Protein AF-0000000069191836 (afdb_homodimer)

Organism: Paramecium tetraurelia (NCBI:txid5888)

Foldseek 3Di:
DPPQKFWDDAFPPCDPVNVVVLLVQLVVLCVVVVPCVVSSQVSSQVVCCVPPNAGKGKDKDFLPDDDDDDDPCDDRGWTWMRGRRMTMTMGGHDD/DPPQKFWDDAFQLCDPVNVVVLLVQLVVLCVVVVPCVVSSQVSSQVVCCVPPNAGKGKDKDFLPDDDDDDDPCDDRGWTWMGGRRMTMTMGGHDD

Sequence (190 aa):
MDKSVKINEKGTGITDQIQNEIVTIVKNAIQVNKQFLGEVCNQIANVLCQKYGGWWCCFVTDKDANYGSRLFHFDHMYLDATIEQKRFTIFKSAKMDKSVKINEKGTGITDQIQNEIVTIVKNAIQVNKQFLGEVCNQIANVLCQKYGGWWCCFVTDKDANYGSRLFHFDHMYLDATIEQKRFTIFKSAK

Solvent-accessible surface area (backbone atoms only — not comparable to full-atom values): 9616 Å² total; per-residue (Å²): 124,69,84,50,52,44,82,74,47,68,28,86,58,46,42,74,66,54,47,52,49,51,51,50,47,47,52,51,27,39,70,73,37,64,86,40,42,36,56,24,19,42,49,40,22,51,52,45,23,70,73,70,49,70,43,28,30,23,37,36,32,45,58,84,45,63,62,20,53,25,77,57,85,51,55,40,40,32,40,30,33,34,48,76,68,22,31,35,44,35,34,41,52,42,95,123,68,84,48,54,45,80,73,46,68,29,86,58,47,41,75,67,54,47,53,50,51,51,50,47,47,52,50,26,38,70,74,39,61,86,40,42,37,57,22,19,42,49,41,22,52,53,45,24,70,74,70,50,70,44,29,29,24,36,38,32,45,57,84,47,63,64,18,55,26,76,59,84,52,56,41,40,32,40,31,31,35,48,77,68,23,33,35,43,36,34,44,52,44,96

Radius of gyration: 15.87 Å; Cα contacts (8 Å, |Δi|>4): 393; chains: 2; bounding box: 33×50×37 Å

InterPro domains:
  IPR001372 Dynein light chain, type 1/2 [PF01221] (8-93)
  IPR001372 Dynein light chain, type 1/2 [SM01375] (2-93)
  IPR037177 Dynein light chain superfamily [G3DSA:3.30.740.10] (1-94)
  IPR037177 Dynein light chain superfamily [SSF54648] (5-93)

Secondary structure (DSSP, 8-state):
--TTEEEEEE-TT--HHHHHHHHHHHHHHHHHHTT-HHHHHHHHHHHHHHHH-S-EEEEEEETTS-EEEE--S--S-EEEEEETTEEEEEEEPP-/--TTEEEEEE-TT--HHHHHHHHHHHHHHHHHHTT-HHHHHHHHHHHHHHHH-SEEEEEEEETTS-EEEE--S--S-EEEEEETTEEEEEEEEP-

pLDDT: mean 90.94, std 10.47, range [48.81, 98.38]

Structure (mmCIF, N/CA/C/O backbone):
data_AF-0000000069191836-model_v1
#
loop_
_entity.id
_entity.type
_entity.pdbx_description
1 polymer 'Chromosome undetermined scaffold_8, whole genome shotgun sequence'
#
loop_
_atom_site.group_PDB
_atom_site.id
_atom_site.type_symbol
_atom_site.label_atom_id
_atom_site.label_alt_id
_atom_site.label_comp_id
_atom_site.label_asym_id
_atom_site.label_entity_id
_atom_site.label_seq_id
_atom_site.pdbx_PDB_ins_code
_atom_site.Cartn_x
_atom_site.Cartn_y
_atom_site.Cartn_z
_atom_site.occupancy
_atom_site.B_iso_or_equiv
_atom_site.auth_seq_id
_atom_site.auth_comp_id
_atom_site.auth_asym_id
_atom_site.auth_atom_id
_atom_site.pdbx_PDB_model_num
ATOM 1 N N . MET A 1 1 ? 9.445 26.859 2.15 1 52.59 1 MET A N 1
ATOM 2 C CA . MET A 1 1 ? 8.719 25.625 1.863 1 52.59 1 MET A CA 1
ATOM 3 C C . MET A 1 1 ? 9.445 24.422 2.441 1 52.59 1 MET A C 1
ATOM 5 O O . MET A 1 1 ? 10.672 24.328 2.35 1 52.59 1 MET A O 1
ATOM 9 N N . ASP A 1 2 ? 8.875 23.859 3.488 1 73.38 2 ASP A N 1
ATOM 10 C CA . ASP A 1 2 ? 9.508 22.734 4.156 1 73.38 2 ASP A CA 1
ATOM 11 C C . ASP A 1 2 ? 10.016 21.703 3.143 1 73.38 2 ASP A C 1
ATOM 13 O O . ASP A 1 2 ? 9.219 21.031 2.486 1 73.38 2 ASP A O 1
ATOM 17 N N . LYS A 1 3 ? 11.359 21.859 2.742 1 84.69 3 LYS A N 1
ATOM 18 C CA . LYS A 1 3 ? 12.031 21.094 1.701 1 84.69 3 LYS A CA 1
ATOM 19 C C . LYS A 1 3 ? 11.945 19.594 1.987 1 84.69 3 LYS A C 1
ATOM 21 O O . LYS A 1 3 ? 12.18 18.766 1.099 1 84.69 3 LYS A O 1
ATOM 26 N N . SER A 1 4 ? 11.5 19.328 3.195 1 94.06 4 SER A N 1
ATOM 27 C CA . SER A 1 4 ? 11.492 17.922 3.586 1 94.06 4 SER A CA 1
ATOM 28 C C . SER A 1 4 ? 10.156 17.266 3.236 1 94.06 4 SER A C 1
ATOM 30 O O . SER A 1 4 ? 9.977 16.062 3.465 1 94.06 4 SER A O 1
ATOM 32 N N . VAL A 1 5 ? 9.266 18.094 2.666 1 97.19 5 VAL A N 1
ATOM 33 C CA . VAL A 1 5 ? 7.941 17.578 2.336 1 97.19 5 VAL A CA 1
ATOM 34 C C . VAL A 1 5 ? 7.629 17.844 0.867 1 97.19 5 VAL A C 1
ATOM 36 O O . VAL A 1 5 ? 7.723 18.984 0.407 1 97.19 5 VAL A O 1
ATOM 39 N N . LYS A 1 6 ? 7.301 16.859 0.136 1 97.38 6 LYS A N 1
ATOM 40 C CA . LYS A 1 6 ? 6.809 16.938 -1.237 1 97.38 6 LYS A CA 1
ATOM 41 C C . LYS A 1 6 ? 5.527 16.125 -1.408 1 97.38 6 LYS A C 1
ATOM 43 O O . LYS A 1 6 ? 5.504 14.93 -1.125 1 97.38 6 LYS A O 1
ATOM 48 N N . ILE A 1 7 ? 4.48 16.797 -1.843 1 96.81 7 ILE A N 1
ATOM 49 C CA . ILE A 1 7 ? 3.238 16.094 -2.143 1 96.81 7 ILE A CA 1
ATOM 50 C C . ILE A 1 7 ? 3.273 15.578 -3.578 1 96.81 7 ILE A C 1
ATOM 52 O O . ILE A 1 7 ? 3.338 16.359 -4.527 1 96.81 7 ILE A O 1
ATOM 56 N N . ASN A 1 8 ? 3.295 14.312 -3.662 1 94.44 8 ASN A N 1
ATOM 57 C CA . ASN A 1 8 ? 3.324 13.711 -4.992 1 94.44 8 ASN A CA 1
ATOM 58 C C . ASN A 1 8 ? 1.928 13.633 -5.602 1 94.44 8 ASN A C 1
ATOM 60 O O . ASN A 1 8 ? 1.747 13.914 -6.789 1 94.44 8 ASN A O 1
ATOM 64 N N . GLU A 1 9 ? 0.955 13.117 -4.906 1 91.81 9 GLU A N 1
ATOM 65 C CA . GLU A 1 9 ? -0.443 12.977 -5.305 1 91.81 9 GLU A CA 1
ATOM 66 C C . GLU A 1 9 ? -1.368 13.008 -4.09 1 91.81 9 GLU A C 1
ATOM 68 O O . GLU A 1 9 ? -1.062 12.414 -3.055 1 91.81 9 GLU A O 1
ATOM 73 N N . LYS A 1 10 ? -2.379 13.789 -4.188 1 92.06 10 LYS A N 1
ATOM 74 C CA . LYS A 1 10 ? -3.357 13.773 -3.104 1 92.06 10 LYS A CA 1
ATOM 75 C C . LYS A 1 10 ? -4.781 13.695 -3.648 1 92.06 10 LYS A C 1
ATOM 77 O O . LYS A 1 10 ? -5.094 14.297 -4.676 1 92.06 10 LYS A O 1
ATOM 82 N N . GLY A 1 11 ? -5.578 12.961 -3 1 90.69 11 GLY A N 1
ATOM 83 C CA . GLY A 1 11 ? -6.988 12.836 -3.336 1 90.69 11 GLY A CA 1
ATOM 84 C C . GLY A 1 11 ? -7.77 14.109 -3.096 1 90.69 11 GLY A C 1
ATOM 85 O O . GLY A 1 11 ? -7.332 14.984 -2.344 1 90.69 11 GLY A O 1
ATOM 86 N N . THR A 1 12 ? -8.906 14.195 -3.713 1 90.25 12 THR A N 1
ATOM 87 C CA . THR A 1 12 ? -9.742 15.383 -3.615 1 90.25 12 THR A CA 1
ATOM 88 C C . THR A 1 12 ? -10.297 15.539 -2.201 1 90.25 12 THR A C 1
ATOM 90 O O . THR A 1 12 ? -10.688 16.641 -1.798 1 90.25 12 THR A O 1
ATOM 93 N N . GLY A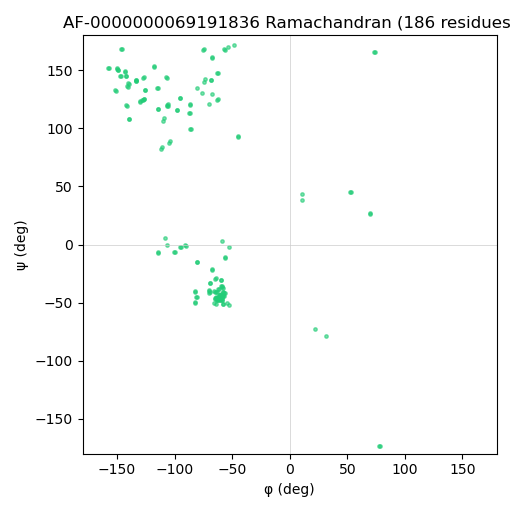 1 13 ? -10.352 14.5 -1.433 1 90.69 13 GLY A N 1
ATOM 94 C CA . GLY A 1 13 ? -10.844 14.539 -0.065 1 90.69 13 GLY A CA 1
ATOM 95 C C . GLY A 1 13 ? -9.812 15.039 0.928 1 90.69 13 GLY A C 1
ATOM 96 O O . GLY A 1 13 ? -10.148 15.359 2.07 1 90.69 13 GLY A O 1
ATOM 97 N N . ILE A 1 14 ? -8.648 15.062 0.505 1 94.25 14 ILE A N 1
ATOM 98 C CA . ILE A 1 14 ? -7.57 15.562 1.352 1 94.25 14 ILE A CA 1
ATOM 99 C C . ILE A 1 14 ? -7.461 17.078 1.198 1 94.25 14 ILE A C 1
ATOM 101 O O . ILE A 1 14 ? -6.816 17.578 0.271 1 94.25 14 ILE A O 1
ATOM 105 N N . THR A 1 15 ? -8.031 17.797 2.143 1 95 15 THR A N 1
ATOM 106 C CA . THR A 1 15 ? -7.906 19.25 2.16 1 95 15 THR A CA 1
ATOM 107 C C . THR A 1 15 ? -6.516 19.672 2.625 1 95 15 THR A C 1
ATOM 109 O O . THR A 1 15 ? -5.746 18.844 3.123 1 95 15 THR A O 1
ATOM 112 N N . ASP A 1 16 ? -6.188 20.984 2.445 1 96.19 16 ASP A N 1
ATOM 113 C CA . ASP A 1 16 ? -4.895 21.484 2.91 1 96.19 16 ASP A CA 1
ATOM 114 C C . ASP A 1 16 ? -4.73 21.25 4.41 1 96.19 16 ASP A C 1
ATOM 116 O O . ASP A 1 16 ? -3.631 20.953 4.887 1 96.19 16 ASP A O 1
ATOM 120 N N . GLN A 1 17 ? -5.766 21.406 5.066 1 96.81 17 GLN A N 1
ATOM 121 C CA . GLN A 1 17 ? -5.723 21.188 6.508 1 96.81 17 GLN A CA 1
ATOM 122 C C . GLN A 1 17 ? -5.41 19.734 6.84 1 96.81 17 GLN A C 1
ATOM 124 O O . GLN A 1 17 ? -4.535 19.453 7.66 1 96.81 17 GLN A O 1
ATOM 129 N N . ILE A 1 18 ? -6.117 18.797 6.266 1 96.06 18 ILE A N 1
ATOM 130 C CA . ILE A 1 18 ? -5.918 17.359 6.496 1 96.06 18 ILE A CA 1
ATOM 131 C C . ILE A 1 18 ? -4.504 16.969 6.078 1 96.06 18 ILE A C 1
ATOM 133 O O . ILE A 1 18 ? -3.816 16.234 6.801 1 96.06 18 ILE A O 1
ATOM 137 N N . GLN A 1 19 ? -4.125 17.484 4.938 1 97.38 19 GLN A N 1
ATOM 138 C CA . GLN A 1 19 ? -2.773 17.25 4.445 1 97.38 19 GLN A CA 1
ATOM 139 C C . GLN A 1 19 ? -1.731 17.625 5.492 1 97.38 19 GLN A C 1
ATOM 141 O O . GLN A 1 19 ? -0.841 16.844 5.812 1 97.38 19 GLN A O 1
ATOM 146 N N . ASN A 1 20 ? -1.836 18.828 6.02 1 97.62 20 ASN A N 1
ATOM 147 C CA . ASN A 1 20 ? -0.879 19.312 7.012 1 97.62 20 ASN A CA 1
ATOM 148 C C . ASN A 1 20 ? -0.894 18.453 8.273 1 97.62 20 ASN A C 1
ATOM 150 O O . ASN A 1 20 ? 0.153 18.219 8.875 1 97.62 20 ASN A O 1
ATOM 154 N N . GLU A 1 21 ? -2.029 18.062 8.602 1 97.81 21 GLU A N 1
ATOM 155 C CA . GLU A 1 21 ? -2.137 17.188 9.773 1 97.81 21 GLU A CA 1
ATOM 156 C C . GLU A 1 21 ? -1.454 15.852 9.531 1 97.81 21 GLU A C 1
ATOM 158 O O . GLU A 1 21 ? -0.722 15.359 10.391 1 97.81 21 GLU A O 1
ATOM 163 N N . ILE A 1 22 ? -1.701 15.234 8.406 1 98 22 ILE A N 1
ATOM 164 C CA . ILE A 1 22 ? -1.069 13.961 8.07 1 98 22 ILE A CA 1
ATOM 165 C C . ILE A 1 22 ? 0.449 14.125 8.078 1 98 22 ILE A C 1
ATOM 167 O O . ILE A 1 22 ? 1.168 13.289 8.617 1 98 22 ILE A O 1
ATOM 171 N N . VAL A 1 23 ? 0.91 15.188 7.52 1 98.38 23 VAL A N 1
ATOM 172 C CA . VAL A 1 23 ? 2.344 15.453 7.48 1 98.38 23 VAL A CA 1
ATOM 173 C C . VAL A 1 23 ? 2.896 15.516 8.906 1 98.38 23 VAL A C 1
ATOM 175 O O . VAL A 1 23 ? 3.949 14.938 9.195 1 98.38 23 VAL A O 1
ATOM 178 N N . THR A 1 24 ? 2.199 16.203 9.727 1 98.25 24 THR A N 1
ATOM 179 C CA . THR A 1 24 ? 2.621 16.297 11.117 1 98.25 24 THR A CA 1
ATOM 180 C C . THR A 1 24 ? 2.645 14.93 11.781 1 98.25 24 THR A C 1
ATOM 182 O O . THR A 1 24 ? 3.598 14.594 12.484 1 98.25 24 THR A O 1
ATOM 185 N N . ILE A 1 25 ? 1.626 14.148 11.609 1 98.19 25 ILE A N 1
ATOM 186 C CA . ILE A 1 25 ? 1.527 12.805 12.164 1 98.19 25 ILE A CA 1
ATOM 187 C C . ILE A 1 25 ? 2.705 11.953 11.68 1 98.19 25 ILE A C 1
ATOM 189 O O . ILE A 1 25 ? 3.316 11.227 12.469 1 98.19 25 ILE A O 1
ATOM 193 N N . VAL A 1 26 ? 3.016 12.047 10.398 1 97.94 26 VAL A N 1
ATOM 194 C CA . VAL A 1 26 ? 4.102 11.281 9.797 1 97.94 26 VAL A CA 1
ATOM 195 C C . VAL A 1 26 ? 5.434 11.688 10.43 1 97.94 26 VAL A C 1
ATOM 197 O O . VAL A 1 26 ? 6.223 10.828 10.836 1 97.94 26 VAL A O 1
ATOM 200 N N . LYS A 1 27 ? 5.664 12.977 10.531 1 97.69 27 LYS A N 1
ATOM 201 C CA . LYS A 1 27 ? 6.918 13.461 11.109 1 97.69 27 LYS A CA 1
ATOM 202 C C . LYS A 1 27 ? 7.078 12.992 12.547 1 97.69 27 LYS A C 1
ATOM 204 O O . LYS A 1 27 ? 8.172 12.586 12.953 1 97.69 27 LYS A O 1
ATOM 209 N N . ASN A 1 28 ? 6.027 13.07 13.281 1 97.81 28 ASN A N 1
ATOM 210 C CA . ASN A 1 28 ? 6.07 12.578 14.656 1 97.81 28 ASN A CA 1
ATOM 211 C C . ASN A 1 28 ? 6.395 11.094 14.711 1 97.81 28 ASN A C 1
ATOM 213 O O . ASN A 1 28 ? 7.191 10.656 15.547 1 97.81 28 ASN A O 1
ATOM 217 N N . ALA A 1 29 ? 5.707 10.281 13.891 1 97.62 29 ALA A N 1
ATOM 218 C CA . ALA A 1 29 ? 5.938 8.844 13.859 1 97.62 29 ALA A CA 1
ATOM 219 C C . ALA A 1 29 ? 7.395 8.531 13.523 1 97.62 29 ALA A C 1
ATOM 221 O O . ALA A 1 29 ? 7.992 7.621 14.109 1 97.62 29 ALA A O 1
ATOM 222 N N . ILE A 1 30 ? 7.973 9.289 12.562 1 96.62 30 ILE A N 1
ATOM 223 C CA . ILE A 1 30 ? 9.367 9.094 12.18 1 96.62 30 ILE A CA 1
ATOM 224 C C . ILE A 1 30 ? 10.273 9.398 13.367 1 96.62 30 ILE A C 1
ATOM 226 O O . ILE A 1 30 ? 11.234 8.664 13.617 1 96.62 30 ILE A O 1
ATOM 230 N N . GLN A 1 31 ? 10.008 10.469 14.008 1 95.62 31 GLN A N 1
ATOM 231 C CA . GLN A 1 31 ? 10.836 10.898 15.133 1 95.62 31 GLN A CA 1
ATOM 232 C C . GLN A 1 31 ? 10.836 9.844 16.234 1 95.62 31 GL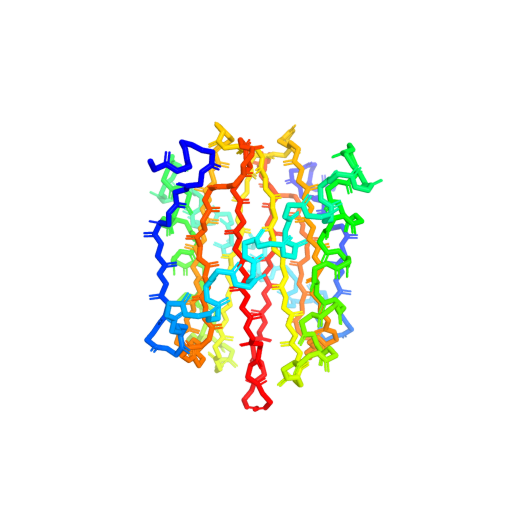N A C 1
ATOM 234 O O . GLN A 1 31 ? 11.883 9.578 16.844 1 95.62 31 GLN A O 1
ATOM 239 N N . VAL A 1 32 ? 9.742 9.188 16.438 1 94.19 32 VAL A N 1
ATOM 240 C CA . VAL A 1 32 ? 9.578 8.242 17.547 1 94.19 32 VAL A CA 1
ATOM 241 C C . VAL A 1 32 ? 10.203 6.898 17.172 1 94.19 32 VAL A C 1
ATOM 243 O O . VAL A 1 32 ? 10.875 6.27 17.984 1 94.19 32 VAL A O 1
ATOM 246 N N . ASN A 1 33 ? 9.938 6.414 15.922 1 87.69 33 ASN A N 1
ATOM 247 C CA . ASN A 1 33 ? 10.289 5.051 15.555 1 87.69 33 ASN A CA 1
ATOM 248 C C . ASN A 1 33 ? 11.469 5.016 14.586 1 87.69 33 ASN A C 1
ATOM 250 O O . ASN A 1 33 ? 11.836 3.951 14.094 1 87.69 33 ASN A O 1
ATOM 254 N N . LYS A 1 34 ? 12.102 6.082 14.266 1 76.88 34 LYS A N 1
ATOM 255 C CA . LYS A 1 34 ? 13.242 6.398 13.406 1 76.88 34 LYS A CA 1
ATOM 256 C C . LYS A 1 34 ? 13.461 5.312 12.359 1 76.88 34 LYS A C 1
ATOM 258 O O . LYS A 1 34 ? 12.961 5.414 11.242 1 76.88 34 LYS A O 1
ATOM 263 N N . GLN A 1 35 ? 14.023 4.055 12.867 1 82.25 35 GLN A N 1
ATOM 264 C CA . GLN A 1 35 ? 14.555 3.111 11.891 1 82.25 35 GLN A CA 1
ATOM 265 C C . GLN A 1 35 ? 13.555 1.994 11.609 1 82.25 35 GLN A C 1
ATOM 267 O O . GLN A 1 35 ? 13.68 1.284 10.602 1 82.25 35 GLN A O 1
ATOM 272 N N . PHE A 1 36 ? 12.555 1.879 12.219 1 93.31 36 PHE A N 1
ATOM 273 C CA . PHE A 1 36 ? 11.602 0.786 12.055 1 93.31 36 PHE A CA 1
ATOM 274 C C . PHE A 1 36 ? 10.367 1.252 11.297 1 93.31 36 PHE A C 1
ATOM 276 O O . PHE A 1 36 ? 9.336 1.568 11.898 1 93.31 36 PHE A O 1
ATOM 283 N N . LEU A 1 37 ? 10.477 1.164 9.961 1 95.25 37 LEU A N 1
ATOM 284 C CA . LEU A 1 37 ? 9.461 1.745 9.094 1 95.25 37 LEU A CA 1
ATOM 285 C C . LEU A 1 37 ? 8.117 1.05 9.289 1 95.25 37 LEU A C 1
ATOM 287 O O . LEU A 1 37 ? 7.062 1.667 9.117 1 95.25 37 LEU A O 1
ATOM 291 N N . GLY A 1 38 ? 8.148 -0.206 9.664 1 93.56 38 GLY A N 1
ATOM 292 C CA . GLY A 1 38 ? 6.914 -0.887 10.008 1 93.56 38 GLY A CA 1
ATOM 293 C C . GLY A 1 38 ? 6.176 -0.238 11.164 1 93.56 38 GLY A C 1
ATOM 294 O O . GLY A 1 38 ? 4.961 -0.044 11.102 1 93.56 38 GLY A O 1
ATOM 295 N N . GLU A 1 39 ? 6.895 0.093 12.203 1 95.56 39 GLU A N 1
ATOM 296 C CA . GLU A 1 39 ? 6.309 0.742 13.375 1 95.56 39 GLU A CA 1
ATOM 297 C C . GLU A 1 39 ? 5.875 2.17 13.055 1 95.56 39 GLU A C 1
ATOM 299 O O . GLU A 1 39 ? 4.879 2.656 13.594 1 95.56 39 GLU A O 1
ATOM 304 N N . VAL A 1 40 ? 6.637 2.799 12.156 1 97.44 40 VAL A N 1
ATOM 305 C CA . VAL A 1 40 ? 6.242 4.125 11.688 1 97.44 40 VAL A CA 1
ATOM 306 C C . VAL A 1 40 ? 4.852 4.055 11.055 1 97.44 40 VAL A C 1
ATOM 30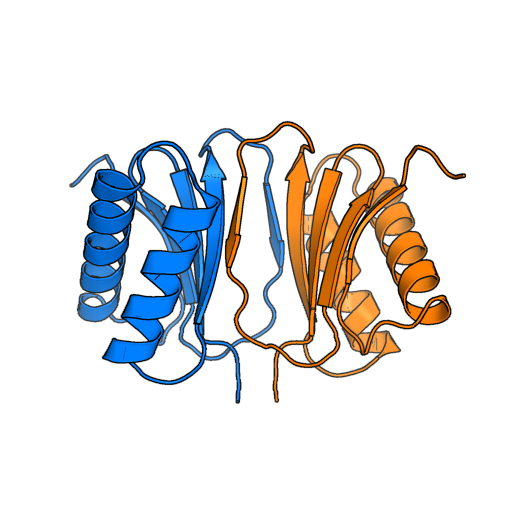8 O O . VAL A 1 40 ? 3.951 4.805 11.445 1 97.44 40 VAL A O 1
ATOM 311 N N . CYS A 1 41 ? 4.676 3.088 10.203 1 97.25 41 CYS A N 1
ATOM 312 C CA . CYS A 1 41 ? 3.396 2.924 9.523 1 97.25 41 CYS A CA 1
ATOM 313 C C . CYS A 1 41 ? 2.295 2.566 10.516 1 97.25 41 CYS A C 1
ATOM 315 O O . CYS A 1 41 ? 1.168 3.053 10.398 1 97.25 41 CYS A O 1
ATOM 317 N N . ASN A 1 42 ? 2.65 1.727 11.453 1 95.06 42 ASN A N 1
ATOM 318 C CA . ASN A 1 42 ? 1.675 1.329 12.461 1 95.06 42 ASN A CA 1
ATOM 319 C C . ASN A 1 42 ? 1.161 2.531 13.25 1 95.06 42 ASN A C 1
ATOM 321 O O . ASN A 1 42 ? -0.046 2.676 13.453 1 95.06 42 ASN A O 1
ATOM 325 N N . GLN A 1 43 ? 2.006 3.363 13.672 1 97.06 43 GLN A N 1
ATOM 326 C CA . GLN A 1 43 ? 1.612 4.555 14.414 1 97.06 43 GLN A CA 1
ATOM 327 C C . GLN A 1 43 ? 0.753 5.48 13.562 1 97.06 43 GLN A C 1
ATOM 329 O O . GLN A 1 43 ? -0.274 5.984 14.023 1 97.06 43 GLN A O 1
ATOM 334 N N . ILE A 1 44 ? 1.166 5.723 12.312 1 97.44 44 ILE A N 1
ATOM 335 C CA . ILE A 1 44 ? 0.431 6.598 11.406 1 97.44 44 ILE A CA 1
ATOM 336 C C . ILE A 1 44 ? -0.992 6.074 11.227 1 97.44 44 ILE A C 1
ATOM 338 O O . ILE A 1 44 ? -1.96 6.82 11.398 1 97.44 44 ILE A O 1
ATOM 342 N N . ALA A 1 45 ? -1.078 4.832 10.914 1 95 45 ALA A N 1
ATOM 343 C CA . ALA A 1 45 ? -2.383 4.227 10.664 1 95 45 ALA A CA 1
ATOM 344 C C . ALA A 1 45 ? -3.279 4.324 11.898 1 95 45 ALA A C 1
ATOM 346 O O . ALA A 1 45 ? -4.449 4.703 11.789 1 95 45 ALA A O 1
ATOM 347 N N . ASN A 1 46 ? -2.746 4.031 13 1 95.25 46 ASN A N 1
ATOM 348 C CA . ASN A 1 46 ? -3.52 4.055 14.234 1 95.25 46 ASN A CA 1
ATOM 349 C C . ASN A 1 46 ? -4.016 5.461 14.562 1 95.25 46 ASN A C 1
ATOM 351 O O . ASN A 1 46 ? -5.176 5.645 14.938 1 95.25 46 ASN A O 1
ATOM 355 N N . VAL A 1 47 ? -3.176 6.422 14.445 1 96.81 47 VAL A N 1
ATOM 356 C CA . VAL A 1 47 ? -3.539 7.801 14.75 1 96.81 47 VAL A CA 1
ATOM 357 C C . VAL A 1 47 ? -4.629 8.273 13.797 1 96.81 47 VAL A C 1
ATOM 359 O O . VAL A 1 47 ? -5.59 8.93 14.211 1 96.81 47 VAL A O 1
ATOM 362 N N . LEU A 1 48 ? -4.531 7.938 12.578 1 95.88 48 LEU A N 1
ATOM 363 C CA . LEU A 1 48 ? -5.516 8.359 11.586 1 95.88 48 LEU A CA 1
ATOM 364 C C . LEU A 1 48 ? -6.848 7.652 11.812 1 95.88 48 LEU A C 1
ATOM 366 O O . LEU A 1 48 ? -7.914 8.258 11.656 1 95.88 48 LEU A O 1
ATOM 370 N N . CYS A 1 49 ? -6.758 6.406 12.109 1 93.5 49 CYS A N 1
ATOM 371 C CA . CYS A 1 49 ? -7.984 5.691 12.445 1 93.5 49 CYS A CA 1
ATOM 372 C C . CYS A 1 49 ? -8.703 6.367 13.609 1 93.5 49 CYS A C 1
ATOM 374 O O . CYS A 1 49 ? -9.93 6.512 13.586 1 93.5 49 CYS A O 1
ATOM 376 N N . GLN A 1 50 ? -7.98 6.777 14.578 1 95.94 50 GLN A N 1
ATOM 377 C CA . GLN A 1 50 ? -8.547 7.406 15.766 1 95.94 50 GLN A CA 1
ATOM 378 C C . GLN A 1 50 ? -9.094 8.797 15.438 1 95.94 50 GLN A C 1
ATOM 380 O O . GLN A 1 50 ? -10.18 9.164 15.898 1 95.94 50 GLN A O 1
ATOM 385 N N . LYS A 1 51 ? -8.438 9.469 14.68 1 95.56 51 LYS A N 1
ATOM 386 C CA . LYS A 1 51 ? -8.766 10.875 14.445 1 95.56 51 LYS A CA 1
ATOM 387 C C . LYS A 1 51 ? -9.883 11.016 13.414 1 95.56 51 LYS A C 1
ATOM 389 O O . LYS A 1 51 ? -10.758 11.875 13.562 1 95.56 51 LYS A O 1
ATOM 394 N N . TYR A 1 52 ? -9.828 10.188 12.375 1 92.12 52 TYR A N 1
ATOM 395 C CA . TYR A 1 52 ? -10.742 10.406 11.258 1 92.12 52 TYR A CA 1
ATOM 396 C C . TYR A 1 52 ? -11.734 9.25 11.133 1 92.12 52 TYR A C 1
ATOM 398 O O . TYR A 1 52 ? -12.656 9.312 10.32 1 92.12 52 TYR A O 1
ATOM 406 N N . GLY A 1 53 ? -11.555 8.258 11.875 1 89.69 53 GLY A N 1
ATOM 407 C CA . GLY A 1 53 ? -12.414 7.09 11.758 1 89.69 53 GLY A CA 1
ATOM 408 C C . GLY A 1 53 ? -12.125 6.258 10.523 1 89.69 53 GLY A C 1
ATOM 409 O O . GLY A 1 53 ? -11.422 6.707 9.617 1 89.69 53 GLY A O 1
ATOM 410 N N . GLY A 1 54 ? -12.68 4.996 10.5 1 87.5 54 GLY A N 1
ATOM 411 C CA . GLY A 1 54 ? -12.438 4.094 9.383 1 87.5 54 GLY A CA 1
ATOM 412 C C . GLY A 1 54 ? -11.07 3.436 9.438 1 87.5 54 GLY A C 1
ATOM 413 O O . GLY A 1 54 ? -10.344 3.58 10.43 1 87.5 54 GLY A O 1
ATOM 414 N N . TRP A 1 55 ? -10.75 2.727 8.406 1 85.56 55 TRP A N 1
ATOM 415 C CA . TRP A 1 55 ? -9.484 1.995 8.359 1 85.56 55 TRP A CA 1
ATOM 416 C C . TRP A 1 55 ? -8.492 2.678 7.426 1 85.56 55 TRP A C 1
ATOM 418 O O . TRP A 1 55 ? -8.781 2.881 6.246 1 85.56 55 TRP A O 1
ATOM 428 N N . TRP A 1 56 ? -7.496 2.982 8.016 1 90.44 56 TRP A N 1
ATOM 429 C CA . TRP A 1 56 ? -6.438 3.627 7.246 1 90.44 56 TRP A CA 1
ATOM 430 C C . TRP A 1 56 ? -5.262 2.678 7.035 1 90.44 56 TRP A C 1
ATOM 432 O O . TRP A 1 56 ? -4.922 1.894 7.926 1 90.44 56 TRP A O 1
ATOM 442 N N . CYS A 1 57 ? -4.633 2.758 5.895 1 91.38 57 CYS A N 1
ATOM 443 C CA . CYS A 1 57 ? -3.445 1.984 5.555 1 91.38 57 CYS A CA 1
ATOM 444 C C . CYS A 1 57 ? -2.258 2.902 5.285 1 91.38 57 CYS A C 1
ATOM 446 O O . CYS A 1 57 ? -2.436 4.043 4.855 1 91.38 57 CYS A O 1
ATOM 448 N N . CYS A 1 58 ? -1.125 2.396 5.484 1 94.94 58 CYS A N 1
ATOM 449 C CA . CYS A 1 58 ? 0.106 3.145 5.258 1 94.94 58 CYS A CA 1
ATOM 450 C C . CYS A 1 58 ? 1.184 2.252 4.656 1 94.94 58 CYS A C 1
ATOM 452 O O . CYS A 1 58 ? 1.36 1.109 5.082 1 94.94 58 CYS A O 1
ATOM 454 N N . PHE A 1 59 ? 1.864 2.795 3.66 1 95.81 59 PHE A N 1
ATOM 455 C CA . PHE A 1 59 ? 3.061 2.209 3.066 1 95.81 59 PHE A CA 1
ATOM 456 C C . PHE A 1 59 ? 4.203 3.217 3.045 1 95.81 59 PHE A C 1
ATOM 458 O O . PHE A 1 59 ? 3.988 4.402 2.777 1 95.81 59 PHE A O 1
ATOM 465 N N . VAL A 1 60 ? 5.457 2.707 3.27 1 97.06 60 VAL A N 1
ATOM 466 C CA . VAL A 1 60 ? 6.578 3.643 3.271 1 97.06 60 VAL A CA 1
ATOM 467 C C . VAL A 1 60 ? 7.828 2.955 2.725 1 97.06 60 VAL A C 1
ATOM 469 O O . VAL A 1 60 ? 8.047 1.766 2.971 1 97.06 60 VAL A O 1
ATOM 472 N N . THR A 1 61 ? 8.664 3.641 2.016 1 96.12 61 THR A N 1
ATOM 473 C CA . THR A 1 61 ? 10 3.266 1.574 1 96.12 61 THR A CA 1
ATOM 474 C C . THR A 1 61 ? 10.922 4.48 1.547 1 96.12 61 THR A C 1
ATOM 476 O O . THR A 1 61 ? 10.469 5.613 1.711 1 96.12 61 THR A O 1
ATOM 479 N N . ASP A 1 62 ? 12.195 4.168 1.391 1 95.44 62 ASP A N 1
ATOM 480 C CA . ASP A 1 62 ? 13.109 5.277 1.146 1 95.44 62 ASP A CA 1
ATOM 481 C C . ASP A 1 62 ? 12.781 5.988 -0.162 1 95.44 62 ASP A C 1
ATOM 483 O O . ASP A 1 62 ? 12.336 5.359 -1.124 1 95.44 62 ASP A O 1
ATOM 487 N N . LYS A 1 63 ? 13.023 7.289 -0.189 1 93.06 63 LYS A N 1
ATOM 488 C CA . LYS A 1 63 ? 12.648 8.109 -1.335 1 93.06 63 LYS A CA 1
ATOM 489 C C . LYS A 1 63 ? 13.328 7.621 -2.609 1 93.06 63 LYS A C 1
ATOM 491 O O . LYS A 1 63 ? 12.773 7.754 -3.705 1 93.06 63 LYS A O 1
ATOM 496 N N . ASP A 1 64 ? 14.523 7.047 -2.535 1 93.12 64 ASP A N 1
ATOM 497 C CA . ASP A 1 64 ? 15.297 6.684 -3.717 1 93.12 64 ASP A CA 1
ATOM 498 C C . ASP A 1 64 ? 15.062 5.223 -4.098 1 93.12 64 ASP A C 1
ATOM 500 O O . ASP A 1 64 ? 15.594 4.746 -5.102 1 93.12 64 ASP A O 1
ATOM 504 N N . ALA A 1 65 ? 14.297 4.594 -3.332 1 93.44 65 ALA A N 1
ATOM 505 C CA . ALA A 1 65 ? 13.984 3.207 -3.666 1 93.44 65 ALA A CA 1
ATOM 506 C C . ALA A 1 65 ? 13.133 3.127 -4.926 1 93.44 65 ALA A C 1
ATOM 508 O O . ALA A 1 65 ? 12.312 4.012 -5.184 1 93.44 65 ALA A O 1
ATOM 509 N N . ASN A 1 66 ? 13.422 2.098 -5.758 1 93 66 ASN A N 1
ATOM 510 C CA . ASN A 1 66 ? 12.484 1.808 -6.84 1 93 66 ASN A CA 1
ATOM 511 C C . ASN A 1 66 ? 1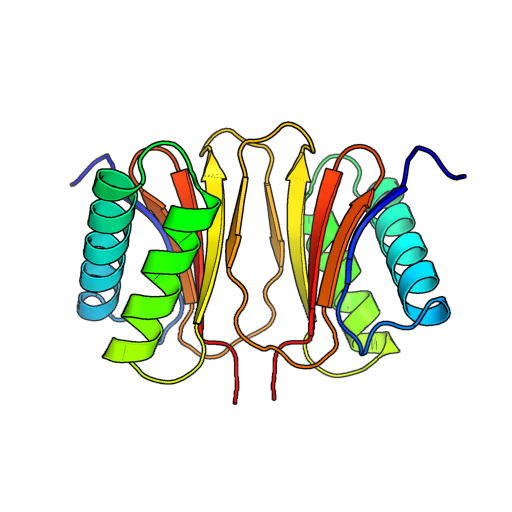1.117 1.39 -6.309 1 93 66 ASN A C 1
ATOM 513 O O . ASN A 1 66 ? 11.031 0.516 -5.441 1 93 66 ASN A O 1
ATOM 517 N N . TYR A 1 67 ? 10.141 2.137 -6.777 1 93.62 67 TYR A N 1
ATOM 518 C CA . TYR A 1 67 ? 8.812 1.955 -6.191 1 93.62 67 TYR A CA 1
ATOM 519 C C . TYR A 1 67 ? 7.73 2.07 -7.258 1 93.62 67 TYR A C 1
ATOM 521 O O . TYR A 1 67 ? 7.895 2.791 -8.242 1 93.62 67 TYR A O 1
ATOM 529 N N . GLY A 1 68 ? 6.672 1.252 -7.051 1 94.19 68 GLY A N 1
ATOM 530 C CA . GLY A 1 68 ? 5.453 1.363 -7.836 1 94.19 68 GLY A CA 1
ATOM 531 C C . GLY A 1 68 ? 4.195 1.107 -7.027 1 94.19 68 GLY A C 1
ATOM 532 O O . GLY A 1 68 ? 4.223 0.366 -6.043 1 94.19 68 GLY A O 1
ATOM 533 N N . SER A 1 69 ? 3.16 1.806 -7.48 1 92.94 69 SER A N 1
ATOM 534 C CA . SER A 1 69 ? 1.872 1.549 -6.844 1 92.94 69 SER A CA 1
ATOM 535 C C . SER A 1 69 ? 0.719 1.783 -7.812 1 92.94 69 SER A C 1
ATOM 537 O O . SER A 1 69 ? 0.856 2.537 -8.773 1 92.94 69 SER A O 1
ATOM 539 N N . ARG A 1 70 ? -0.292 1.062 -7.539 1 90.88 70 ARG A N 1
ATOM 540 C CA . ARG A 1 70 ? -1.577 1.312 -8.18 1 90.88 70 ARG A CA 1
ATOM 541 C C . ARG A 1 70 ? -2.725 1.159 -7.191 1 90.88 70 ARG A C 1
ATOM 543 O O . ARG A 1 70 ? -3 0.054 -6.719 1 90.88 70 ARG A O 1
ATOM 550 N N . LEU A 1 71 ? -3.314 2.258 -6.824 1 82.69 71 LEU A N 1
ATOM 551 C CA . LEU A 1 71 ? -4.477 2.285 -5.941 1 82.69 71 LEU A CA 1
ATOM 552 C C . LEU A 1 71 ? -5.73 2.693 -6.707 1 82.69 71 LEU A C 1
ATOM 554 O O . LEU A 1 71 ? -5.777 3.773 -7.297 1 82.69 71 LEU A 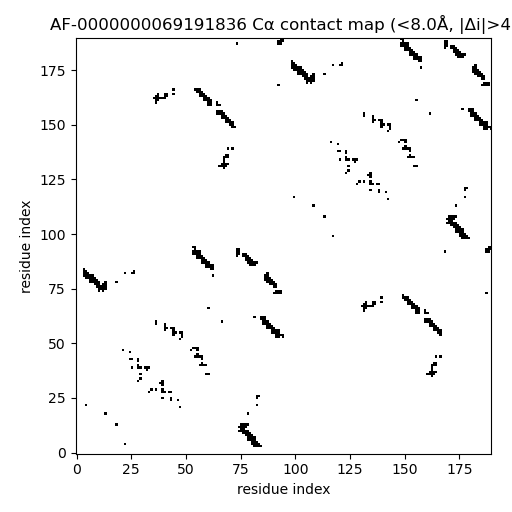O 1
ATOM 558 N N . PHE A 1 72 ? -6.656 1.77 -6.949 1 70.62 72 PHE A N 1
ATOM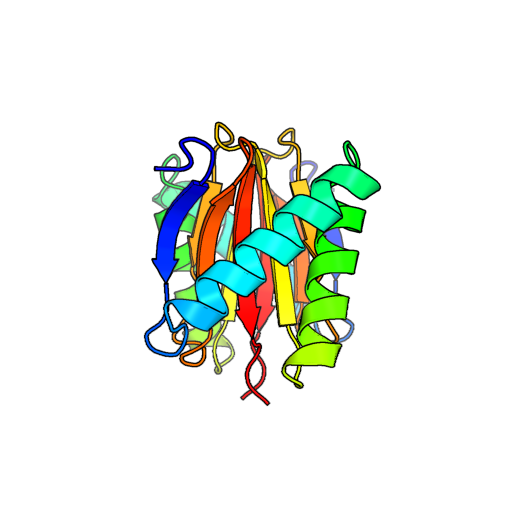 559 C CA . PHE A 1 72 ? -7.895 2.109 -7.641 1 70.62 72 PHE A CA 1
ATOM 560 C C . PHE A 1 72 ? -8.891 2.75 -6.684 1 70.62 72 PHE A C 1
ATOM 562 O O . PHE A 1 72 ? -9.078 2.271 -5.562 1 70.62 72 PHE A O 1
ATOM 569 N N . HIS A 1 73 ? -9.508 3.854 -7.18 1 57.91 73 HIS A N 1
ATOM 570 C CA . HIS A 1 73 ? -10.555 4.801 -6.805 1 57.91 73 HIS A CA 1
ATOM 571 C C . HIS A 1 73 ? -10.953 4.621 -5.344 1 57.91 73 HIS A C 1
ATOM 573 O O . HIS A 1 73 ? -11.969 3.988 -5.051 1 57.91 73 HIS A O 1
ATOM 579 N N . PHE A 1 74 ? -9.891 4.473 -4.664 1 56.97 74 PHE A N 1
ATOM 580 C CA . PHE A 1 74 ? -10.383 4.625 -3.301 1 56.97 74 PHE A CA 1
ATOM 581 C C . PHE A 1 74 ? -11.102 5.957 -3.129 1 56.97 74 PHE A C 1
ATOM 583 O O . PHE A 1 74 ? -11.031 6.824 -4.004 1 56.97 74 PHE A O 1
ATOM 590 N N . ASP A 1 75 ? -11.734 5.949 -2.053 1 60.06 75 ASP A N 1
ATOM 591 C CA . ASP A 1 75 ? -12.422 7.199 -1.738 1 60.06 75 ASP A CA 1
ATOM 592 C C . ASP A 1 75 ? -11.453 8.383 -1.793 1 60.06 75 ASP A C 1
ATOM 594 O O . ASP A 1 75 ? -10.25 8.203 -1.977 1 60.06 75 ASP A O 1
ATOM 598 N N . HIS A 1 76 ? -11.797 9.391 -1.754 1 79.25 76 HIS A N 1
ATOM 599 C CA . HIS A 1 76 ? -11.25 10.742 -1.872 1 79.25 76 HIS A CA 1
ATOM 600 C C . HIS A 1 76 ? -10.172 10.984 -0.82 1 79.25 76 HIS A C 1
ATOM 602 O O . HIS A 1 76 ? -9.5 12.023 -0.846 1 79.25 76 HIS A O 1
ATOM 608 N N . MET A 1 77 ? -9.906 9.828 -0.014 1 89.5 77 MET A N 1
ATOM 609 C CA . MET A 1 77 ? -8.953 10.078 1.062 1 89.5 77 MET A CA 1
ATOM 610 C C . MET A 1 77 ? -7.637 9.352 0.798 1 89.5 77 MET A C 1
ATOM 612 O O . MET A 1 77 ? -7.434 8.234 1.277 1 89.5 77 MET A O 1
ATOM 616 N N . TYR A 1 78 ? -6.785 9.938 0.026 1 92.06 78 TYR A N 1
ATOM 617 C CA . TYR A 1 78 ? -5.512 9.359 -0.389 1 92.06 78 TYR A CA 1
ATOM 618 C C . TYR A 1 78 ? -4.418 10.414 -0.41 1 92.06 78 TYR A C 1
ATOM 620 O O . TYR A 1 78 ? -4.648 11.555 -0.83 1 92.06 78 TYR A O 1
ATOM 628 N N . LEU A 1 79 ? -3.209 10.047 0.072 1 95.38 79 LEU A N 1
ATOM 629 C CA . LEU A 1 79 ? -2.061 10.938 0.021 1 95.38 79 LEU A CA 1
ATOM 630 C C . LEU A 1 79 ? -0.783 10.172 -0.293 1 95.38 79 LEU A C 1
ATOM 632 O O . LEU A 1 79 ? -0.456 9.195 0.391 1 95.38 79 LEU A O 1
ATOM 636 N N . ASP A 1 80 ? -0.132 10.5 -1.369 1 94.81 80 ASP A N 1
ATOM 637 C CA . ASP A 1 80 ? 1.236 10.086 -1.668 1 94.81 80 ASP A CA 1
ATOM 638 C C . ASP A 1 80 ? 2.209 11.25 -1.51 1 94.81 80 ASP A C 1
ATOM 640 O O . ASP A 1 80 ? 2.062 12.281 -2.168 1 94.81 80 ASP A O 1
ATOM 644 N N . ALA A 1 81 ? 3.182 11.156 -0.627 1 97.69 81 ALA A N 1
ATOM 645 C CA . ALA A 1 81 ? 4.07 12.273 -0.325 1 97.69 81 ALA A CA 1
ATOM 646 C C . ALA A 1 81 ? 5.457 11.781 0.079 1 97.69 81 ALA A C 1
ATOM 648 O O . ALA A 1 81 ? 5.602 10.672 0.6 1 97.69 81 ALA A O 1
ATOM 649 N N . THR A 1 82 ? 6.426 12.562 -0.205 1 97.75 82 THR A N 1
ATOM 650 C CA . THR A 1 82 ? 7.77 12.367 0.325 1 97.75 82 THR A CA 1
ATOM 651 C C . THR A 1 82 ? 8.008 13.25 1.543 1 97.75 82 THR A C 1
ATOM 653 O O . THR A 1 82 ? 7.945 14.477 1.446 1 97.75 82 THR A O 1
ATOM 656 N N . ILE A 1 83 ? 8.203 12.617 2.648 1 97.69 83 ILE A N 1
ATOM 657 C CA . ILE A 1 83 ? 8.398 13.32 3.912 1 97.69 83 ILE A CA 1
ATOM 658 C C . ILE A 1 83 ? 9.672 12.812 4.594 1 97.69 83 ILE A C 1
ATOM 660 O O . ILE A 1 83 ? 9.82 11.609 4.832 1 97.69 83 ILE A O 1
ATOM 664 N N . GLU A 1 84 ? 10.625 13.672 4.934 1 96.25 84 GLU A N 1
ATOM 665 C CA . GLU A 1 84 ? 11.867 13.328 5.621 1 96.25 84 GLU A CA 1
ATOM 666 C C . GLU A 1 84 ? 12.609 12.211 4.898 1 96.25 84 GLU A C 1
ATOM 668 O O . GLU A 1 84 ? 12.984 11.203 5.516 1 96.25 84 GLU A O 1
ATOM 673 N N . GLN A 1 85 ? 12.695 12.32 3.613 1 95.38 85 GLN A N 1
ATOM 674 C CA . GLN A 1 85 ? 13.477 11.445 2.746 1 95.38 85 GLN A CA 1
ATOM 675 C C . GLN A 1 85 ? 12.859 10.047 2.678 1 95.38 85 GLN A C 1
ATOM 677 O O . GLN A 1 85 ? 13.57 9.062 2.473 1 95.38 85 GLN A O 1
ATOM 682 N N . LYS A 1 86 ? 11.586 9.977 2.885 1 96.75 86 LYS A N 1
ATOM 683 C CA . LYS A 1 86 ? 10.812 8.742 2.76 1 96.75 86 LYS A CA 1
ATOM 684 C C . LYS A 1 86 ? 9.531 8.969 1.972 1 96.75 86 LYS A C 1
ATOM 686 O O . LYS A 1 86 ? 8.906 10.031 2.088 1 96.75 86 LYS A O 1
ATOM 691 N N . ARG A 1 87 ? 9.188 8.008 1.173 1 96.56 87 ARG A N 1
ATOM 692 C CA . ARG A 1 87 ? 7.93 8.07 0.431 1 96.56 87 ARG A CA 1
ATOM 693 C C . ARG A 1 87 ? 6.824 7.32 1.163 1 96.56 87 ARG A C 1
ATOM 695 O O . ARG A 1 87 ? 6.984 6.145 1.503 1 96.56 87 ARG A O 1
ATOM 702 N N . PHE A 1 88 ? 5.727 8.039 1.376 1 97.12 88 PHE A N 1
ATOM 703 C CA . PHE A 1 88 ? 4.559 7.469 2.037 1 97.12 88 PHE A CA 1
ATOM 704 C C . PHE A 1 88 ? 3.371 7.41 1.085 1 97.12 88 PHE A C 1
ATOM 706 O O . PHE A 1 88 ? 3.137 8.352 0.32 1 97.12 88 PHE A O 1
ATOM 713 N N . THR A 1 89 ? 2.705 6.316 1.083 1 94.88 89 THR A N 1
ATOM 714 C CA . THR A 1 89 ? 1.356 6.215 0.539 1 94.88 89 THR A CA 1
ATOM 715 C C . THR A 1 89 ? 0.351 5.891 1.641 1 94.88 89 THR A C 1
ATOM 717 O O . THR A 1 89 ? 0.429 4.832 2.268 1 94.88 89 THR A O 1
ATOM 720 N N . ILE A 1 90 ? -0.533 6.809 1.845 1 94.75 90 ILE A N 1
ATOM 721 C CA . ILE A 1 90 ? -1.501 6.711 2.932 1 94.75 90 ILE A CA 1
ATOM 722 C C . ILE A 1 90 ? -2.916 6.855 2.377 1 94.75 90 ILE A C 1
ATOM 724 O O . ILE A 1 90 ? -3.184 7.742 1.563 1 94.75 90 ILE A O 1
ATOM 728 N N . PHE A 1 91 ? -3.795 5.906 2.85 1 91.69 91 PHE A N 1
ATOM 729 C CA . PHE A 1 91 ? -5.148 6.031 2.318 1 91.69 91 PHE A CA 1
ATOM 730 C C . PHE A 1 91 ? -6.156 5.363 3.246 1 91.69 91 PHE A C 1
ATOM 732 O O . PHE A 1 91 ? -5.797 4.492 4.043 1 91.69 91 PHE A O 1
ATOM 739 N N . LYS A 1 92 ? -7.332 5.941 3.152 1 87.38 92 LYS A N 1
ATOM 740 C CA . LYS A 1 92 ? -8.453 5.336 3.867 1 87.38 92 LYS A CA 1
ATOM 741 C C . LYS A 1 92 ? -9.125 4.25 3.029 1 87.38 92 LYS A C 1
ATOM 743 O O . LYS A 1 92 ? -9.531 4.5 1.894 1 87.38 92 LYS A O 1
ATOM 748 N N . SER A 1 93 ? -9.117 3.031 3.629 1 77.19 93 SER A N 1
ATOM 749 C CA . SER A 1 93 ? -9.703 1.908 2.906 1 77.19 93 SER A CA 1
ATOM 750 C C . SER A 1 93 ? -11.227 1.994 2.893 1 77.19 93 SER A C 1
ATOM 752 O O . SER A 1 93 ? -11.828 2.586 3.791 1 77.19 93 SER A O 1
ATOM 754 N N . ALA A 1 94 ? -11.891 1.611 1.79 1 62.56 94 ALA A N 1
ATOM 755 C CA . ALA A 1 94 ? -13.344 1.721 1.656 1 62.56 94 ALA A CA 1
ATOM 756 C C . ALA A 1 94 ? -14.055 0.718 2.561 1 62.56 94 ALA A C 1
ATOM 758 O O . ALA A 1 94 ? -13.516 -0.352 2.857 1 62.56 94 ALA A O 1
ATOM 759 N N . LYS A 1 95 ? -14.977 1.115 3.566 1 48.81 95 LYS A N 1
ATOM 760 C CA . LYS A 1 95 ? -15.922 0.229 4.246 1 48.81 95 LYS A CA 1
ATOM 761 C C . LYS A 1 95 ? -16.781 -0.53 3.24 1 48.81 95 LYS A C 1
ATOM 763 O O . LYS A 1 95 ? -17.109 -0.002 2.178 1 48.81 95 LYS A O 1
ATOM 768 N N . MET B 1 1 ? 11.18 -25.75 -5.055 1 53.44 1 MET B N 1
ATOM 769 C CA . MET B 1 1 ? 10.43 -24.594 -4.59 1 53.44 1 MET B CA 1
ATOM 770 C C . MET B 1 1 ? 10.891 -23.328 -5.305 1 53.44 1 MET B C 1
ATOM 772 O O . MET B 1 1 ? 12.086 -23.125 -5.492 1 53.44 1 MET B O 1
ATOM 776 N N . ASP B 1 2 ? 10.055 -22.828 -6.188 1 73.75 2 ASP B N 1
ATOM 777 C CA . ASP B 1 2 ? 10.406 -21.641 -6.961 1 73.75 2 ASP B CA 1
ATOM 778 C C . ASP B 1 2 ? 11.031 -20.578 -6.074 1 73.75 2 ASP B C 1
ATOM 780 O O . ASP B 1 2 ? 10.352 -19.984 -5.238 1 73.75 2 ASP B O 1
ATOM 784 N N . LYS B 1 3 ? 12.438 -20.594 -6.008 1 84.81 3 LYS B N 1
ATOM 785 C CA . LYS B 1 3 ? 13.25 -19.75 -5.137 1 84.81 3 LYS B CA 1
ATOM 786 C C . LYS B 1 3 ? 12.953 -18.266 -5.367 1 84.81 3 LYS B C 1
ATOM 788 O O . LYS B 1 3 ? 13.297 -17.422 -4.539 1 84.81 3 LYS B O 1
ATOM 793 N N . SER B 1 4 ? 12.219 -18.062 -6.445 1 94.12 4 SER B N 1
ATOM 794 C CA . SER B 1 4 ? 11.977 -16.672 -6.797 1 94.12 4 SER B CA 1
ATOM 795 C C . SER B 1 4 ? 10.711 -16.141 -6.141 1 94.12 4 SER B C 1
ATOM 797 O O . SER B 1 4 ? 10.359 -14.969 -6.301 1 94.12 4 SER B O 1
ATOM 799 N N . VAL B 1 5 ? 10.055 -17.062 -5.391 1 97.12 5 VAL B N 1
ATOM 800 C CA . VAL B 1 5 ? 8.797 -16.672 -4.758 1 97.12 5 VAL B CA 1
ATOM 801 C C . VAL B 1 5 ? 8.859 -16.969 -3.262 1 97.12 5 VAL B C 1
ATOM 803 O O . VAL B 1 5 ? 9.172 -18.078 -2.852 1 97.12 5 VAL B O 1
ATOM 806 N N . LYS B 1 6 ? 8.617 -16 -2.471 1 97.44 6 LYS B N 1
ATOM 807 C CA . LYS B 1 6 ? 8.469 -16.125 -1.023 1 97.44 6 LYS B CA 1
ATOM 808 C C . LYS B 1 6 ? 7.188 -15.438 -0.545 1 97.44 6 LYS B C 1
ATOM 810 O O . LYS B 1 6 ? 6.98 -14.25 -0.792 1 97.44 6 LYS B O 1
ATOM 815 N N . ILE B 1 7 ? 6.344 -16.203 0.123 1 96.88 7 ILE B N 1
ATOM 816 C CA . ILE B 1 7 ? 5.141 -15.633 0.712 1 96.88 7 ILE B CA 1
ATOM 817 C C . ILE B 1 7 ? 5.453 -15.102 2.109 1 96.88 7 ILE B C 1
ATOM 819 O O . ILE B 1 7 ? 5.82 -15.867 3.004 1 96.88 7 ILE B O 1
ATOM 823 N N . ASN B 1 8 ? 5.363 -13.836 2.199 1 94.5 8 ASN B N 1
ATOM 824 C CA . ASN B 1 8 ? 5.637 -13.234 3.498 1 94.5 8 ASN B CA 1
ATOM 825 C C . ASN B 1 8 ? 4.418 -13.289 4.414 1 94.5 8 ASN B C 1
ATOM 827 O O . ASN B 1 8 ? 4.547 -13.57 5.605 1 94.5 8 ASN B O 1
ATOM 831 N N . GLU B 1 9 ? 3.26 -12.883 3.957 1 91.88 9 GLU B N 1
ATOM 832 C CA . GLU B 1 9 ? 1.984 -12.891 4.668 1 91.88 9 GLU B CA 1
ATOM 833 C C . GLU B 1 9 ? 0.814 -13.023 3.697 1 91.88 9 GLU B C 1
ATOM 835 O O . GLU B 1 9 ? 0.811 -12.414 2.629 1 91.88 9 GLU B O 1
ATOM 840 N N . LYS B 1 10 ? -0.064 -13.898 4.02 1 92.25 10 LYS B N 1
ATOM 841 C CA . LYS B 1 10 ? -1.259 -14 3.188 1 92.25 10 LYS B CA 1
ATOM 842 C C . LYS B 1 10 ? -2.521 -14.055 4.039 1 92.25 10 LYS B C 1
ATOM 844 O O . LYS B 1 10 ? -2.531 -14.68 5.105 1 92.25 10 LYS B O 1
ATOM 849 N N . GLY B 1 11 ? -3.52 -13.422 3.604 1 90.88 11 GLY B N 1
ATOM 850 C CA . GLY B 1 11 ? -4.82 -13.438 4.254 1 90.88 11 GLY B CA 1
ATOM 851 C C . GLY B 1 11 ? -5.504 -14.789 4.188 1 90.88 11 GLY B C 1
ATOM 852 O O . GLY B 1 11 ? -5.156 -15.625 3.354 1 90.88 11 GLY B O 1
ATOM 853 N N . THR B 1 12 ? -6.441 -14.977 5.043 1 90.31 12 THR B N 1
ATOM 854 C CA . THR B 1 12 ? -7.156 -16.25 5.129 1 90.31 12 THR B CA 1
ATOM 855 C C . THR B 1 12 ? -7.996 -16.484 3.875 1 90.31 12 THR B C 1
ATOM 857 O O . THR B 1 12 ? -8.352 -17.609 3.561 1 90.31 12 THR B O 1
ATOM 860 N N . GLY B 1 13 ? -8.328 -15.461 3.154 1 91 13 GLY B N 1
ATOM 861 C CA . GLY B 1 13 ? -9.109 -15.57 1.935 1 91 13 GLY B CA 1
ATOM 862 C C . GLY B 1 13 ? -8.289 -15.969 0.727 1 91 13 GLY B C 1
ATOM 863 O O . GLY B 1 13 ? -8.836 -16.344 -0.313 1 91 13 GLY B O 1
ATOM 864 N N . ILE B 1 14 ? -7.059 -15.852 0.878 1 94.44 14 ILE B N 1
ATOM 865 C CA . ILE B 1 14 ? -6.156 -16.25 -0.199 1 94.44 14 ILE B CA 1
ATOM 866 C C . ILE B 1 14 ? -5.855 -17.734 -0.1 1 94.44 14 ILE B C 1
ATOM 868 O O . ILE B 1 14 ? -4.969 -18.156 0.649 1 94.44 14 ILE B O 1
ATOM 872 N N . THR B 1 15 ? -6.547 -18.516 -0.896 1 95.12 15 THR B N 1
ATOM 873 C CA . THR B 1 15 ? -6.285 -19.953 -0.965 1 95.12 15 THR B CA 1
ATOM 874 C C . THR B 1 15 ? -5.008 -20.234 -1.751 1 95.12 15 THR B C 1
ATOM 876 O O . THR B 1 15 ? -4.469 -19.344 -2.406 1 95.12 15 THR B O 1
ATOM 879 N N . ASP B 1 16 ? -4.508 -21.516 -1.669 1 96.19 16 ASP B N 1
ATOM 880 C CA . ASP B 1 16 ? -3.316 -21.875 -2.434 1 96.19 16 ASP B CA 1
ATOM 881 C C . ASP B 1 16 ? -3.535 -21.656 -3.928 1 96.19 16 ASP B C 1
ATOM 883 O O . ASP B 1 16 ? -2.613 -21.25 -4.641 1 96.19 16 ASP B O 1
ATOM 887 N N . GLN B 1 17 ? -4.684 -21.906 -4.32 1 96.81 17 GLN B N 1
ATOM 888 C CA . GLN B 1 17 ? -5.004 -21.703 -5.73 1 96.81 17 GLN B CA 1
ATOM 889 C C . GLN B 1 17 ? -4.93 -20.219 -6.102 1 96.81 17 GLN B C 1
ATOM 891 O O . GLN B 1 17 ? -4.301 -19.859 -7.098 1 96.81 17 GLN B O 1
ATOM 896 N N . ILE B 1 18 ? -5.566 -19.344 -5.359 1 96.06 18 ILE B N 1
ATOM 897 C CA . ILE B 1 18 ? -5.57 -17.906 -5.609 1 96.06 18 ILE B CA 1
ATOM 898 C C . ILE B 1 18 ? -4.145 -17.359 -5.527 1 96.06 18 ILE B C 1
ATOM 900 O O . ILE B 1 18 ? -3.723 -16.578 -6.379 1 96.06 18 ILE B O 1
ATOM 904 N N . GLN B 1 19 ? -3.463 -17.828 -4.512 1 97.38 19 GLN B N 1
ATOM 905 C CA . GLN B 1 19 ? -2.064 -17.438 -4.348 1 97.38 19 GLN B CA 1
ATOM 906 C C . GLN B 1 19 ? -1.261 -17.734 -5.609 1 97.38 19 GLN B C 1
ATOM 908 O O . GLN B 1 19 ? -0.553 -16.859 -6.117 1 97.38 19 GLN B O 1
ATOM 913 N N . ASN B 1 20 ? -1.367 -18.953 -6.125 1 97.62 20 ASN B N 1
ATOM 914 C CA . ASN B 1 20 ? -0.623 -19.344 -7.316 1 97.62 20 ASN B CA 1
ATOM 915 C C . ASN B 1 20 ? -1.02 -18.5 -8.523 1 97.62 20 ASN B C 1
ATOM 917 O O . ASN B 1 20 ? -0.172 -18.156 -9.352 1 97.62 20 ASN B O 1
ATOM 921 N N . GLU B 1 21 ? -2.24 -18.219 -8.586 1 97.81 21 GLU B N 1
ATOM 922 C CA . GLU B 1 21 ? -2.705 -17.375 -9.68 1 97.81 21 GLU B CA 1
ATOM 923 C C . GLU B 1 21 ? -2.125 -15.969 -9.586 1 97.81 21 GLU B C 1
ATOM 925 O O . GLU B 1 21 ? -1.669 -15.414 -10.586 1 97.81 21 GLU B O 1
ATOM 930 N N . ILE B 1 22 ? -2.158 -15.375 -8.414 1 98 22 ILE B N 1
ATOM 931 C CA . ILE B 1 22 ? -1.599 -14.047 -8.219 1 98 22 ILE B CA 1
ATOM 932 C C . ILE B 1 22 ? -0.115 -14.055 -8.57 1 98 22 ILE B C 1
ATOM 934 O O . ILE B 1 22 ? 0.369 -13.148 -9.258 1 98 22 ILE B O 1
ATOM 938 N N . VAL B 1 23 ? 0.57 -15.055 -8.164 1 98.38 23 VAL B N 1
ATOM 939 C CA . VAL B 1 23 ? 1.994 -15.172 -8.461 1 98.38 23 VAL B CA 1
ATOM 940 C C . VAL B 1 23 ? 2.205 -15.188 -9.969 1 98.38 23 VAL B C 1
ATOM 942 O O . VAL B 1 23 ? 3.098 -14.508 -10.484 1 98.38 23 VAL B O 1
ATOM 945 N N . THR B 1 24 ? 1.414 -15.953 -10.625 1 98.25 24 THR B N 1
ATOM 946 C CA . THR B 1 24 ? 1.512 -16.016 -12.078 1 98.25 24 THR B CA 1
ATOM 947 C C . THR B 1 24 ? 1.241 -14.656 -12.703 1 98.25 24 THR B C 1
ATOM 949 O O . THR B 1 24 ? 1.964 -14.234 -13.609 1 98.25 24 THR B O 1
ATOM 952 N N . ILE B 1 25 ? 0.205 -13.984 -12.281 1 98.19 25 ILE B N 1
ATOM 953 C CA . ILE B 1 25 ? -0.153 -12.656 -12.781 1 98.19 25 ILE B CA 1
ATOM 954 C C . ILE B 1 25 ? 1.014 -11.695 -12.57 1 98.19 25 ILE B C 1
ATOM 956 O O . ILE B 1 25 ? 1.354 -10.914 -13.461 1 98.19 25 ILE B O 1
ATOM 960 N N . VAL B 1 26 ? 1.619 -11.742 -11.398 1 97.94 26 VAL B N 1
ATOM 961 C CA . VAL B 1 26 ? 2.734 -10.867 -11.047 1 97.94 26 VAL B CA 1
ATOM 962 C C . VAL B 1 26 ? 3.918 -11.148 -11.969 1 97.94 26 VAL B C 1
ATOM 964 O O . VAL B 1 26 ? 4.504 -10.219 -12.531 1 97.94 26 VAL B O 1
ATOM 967 N N . LYS B 1 27 ? 4.25 -12.398 -12.148 1 97.75 27 LYS B N 1
ATOM 968 C CA . LYS B 1 27 ? 5.379 -12.758 -13 1 97.75 27 LYS B CA 1
ATOM 969 C C . LYS B 1 27 ? 5.156 -12.281 -14.438 1 97.75 27 LYS B C 1
ATOM 971 O O . LYS B 1 27 ? 6.078 -11.773 -15.078 1 97.75 27 LYS B O 1
ATOM 976 N N . ASN B 1 28 ? 3.977 -12.469 -14.914 1 97.81 28 ASN B N 1
ATOM 977 C CA . ASN B 1 28 ? 3.652 -11.992 -16.25 1 97.81 28 ASN B CA 1
ATOM 978 C C . ASN B 1 28 ? 3.803 -10.477 -16.359 1 97.81 28 ASN B C 1
ATOM 980 O O . ASN B 1 28 ? 4.332 -9.969 -17.344 1 97.81 28 ASN B O 1
ATOM 984 N N . ALA B 1 29 ? 3.244 -9.742 -15.375 1 97.69 29 ALA B N 1
ATOM 985 C CA . ALA B 1 29 ? 3.338 -8.289 -15.375 1 97.69 29 ALA B CA 1
ATOM 986 C C . ALA B 1 29 ? 4.793 -7.828 -15.383 1 97.69 29 ALA B C 1
ATOM 988 O O . ALA B 1 29 ? 5.145 -6.871 -16.078 1 97.69 29 ALA B O 1
ATOM 989 N N . ILE B 1 30 ? 5.637 -8.516 -14.594 1 96.62 30 ILE B N 1
ATOM 990 C CA . ILE B 1 30 ? 7.059 -8.188 -14.539 1 96.62 30 ILE B CA 1
ATOM 991 C C . ILE B 1 30 ? 7.691 -8.398 -15.914 1 96.62 30 ILE B C 1
ATOM 993 O O . ILE B 1 30 ? 8.484 -7.574 -16.375 1 96.62 30 ILE B O 1
ATOM 997 N N . GLN B 1 31 ? 7.402 -9.508 -16.484 1 95.75 31 GLN B N 1
ATOM 998 C CA . GLN B 1 31 ? 7.98 -9.852 -17.781 1 95.75 31 GLN B CA 1
ATOM 999 C C . GLN B 1 31 ? 7.617 -8.812 -18.844 1 95.75 31 GLN B C 1
ATOM 1001 O O . GLN B 1 31 ? 8.453 -8.438 -19.672 1 95.75 31 GLN B O 1
ATOM 1006 N N . VAL B 1 32 ? 6.438 -8.281 -18.781 1 94.31 32 VAL B N 1
ATOM 1007 C CA . VAL B 1 32 ? 5.926 -7.367 -19.797 1 94.31 32 VAL B CA 1
ATOM 1008 C C . VAL B 1 32 ? 6.484 -5.965 -19.562 1 94.31 32 VAL B C 1
ATOM 1010 O O . VAL B 1 32 ? 6.887 -5.281 -20.5 1 94.31 32 VAL B O 1
ATOM 1013 N N . ASN B 1 33 ? 6.48 -5.492 -18.297 1 88.12 33 ASN B N 1
ATOM 1014 C CA . ASN B 1 33 ? 6.77 -4.094 -18 1 88.12 33 ASN B CA 1
ATOM 1015 C C . ASN B 1 33 ? 8.148 -3.928 -17.375 1 88.12 33 ASN B C 1
ATOM 1017 O O . ASN B 1 33 ? 8.578 -2.805 -17.094 1 88.12 33 ASN B O 1
ATOM 1021 N N . LYS B 1 34 ? 8.898 -4.965 -17.172 1 77.75 34 LYS B N 1
ATOM 1022 C CA . LYS B 1 34 ? 10.258 -5.121 -16.656 1 77.75 34 LYS B CA 1
ATOM 1023 C C . LYS B 1 34 ? 10.586 -4.039 -15.633 1 77.75 34 LYS B C 1
ATOM 1025 O O . LYS B 1 34 ? 10.18 -4.129 -14.477 1 77.75 34 LYS B O 1
ATOM 1030 N N . GLN B 1 35 ? 10.93 -2.719 -16.203 1 82.19 35 GLN B N 1
ATOM 1031 C CA . GLN B 1 35 ? 11.57 -1.747 -15.328 1 82.19 35 GLN B CA 1
ATOM 1032 C C . GLN B 1 35 ? 10.562 -0.734 -14.797 1 82.19 35 GLN B C 1
ATOM 1034 O O . GLN B 1 35 ? 10.836 -0.033 -13.82 1 82.19 35 GLN B O 1
ATOM 1039 N N . PHE B 1 36 ? 9.422 -0.715 -15.18 1 93.25 36 PHE B N 1
ATOM 1040 C CA . PHE B 1 36 ? 8.445 0.283 -14.773 1 93.25 36 PHE B CA 1
ATOM 1041 C C . PHE B 1 36 ? 7.469 -0.298 -13.758 1 93.25 36 PHE B C 1
ATOM 1043 O O . PHE B 1 36 ? 6.375 -0.738 -14.117 1 93.25 36 PHE B O 1
ATOM 1050 N N . LEU B 1 37 ? 7.867 -0.17 -12.5 1 95.25 37 LEU B N 1
ATOM 1051 C CA . LEU B 1 37 ? 7.137 -0.842 -11.43 1 95.25 37 LEU B CA 1
ATOM 1052 C C . LEU B 1 37 ? 5.723 -0.288 -11.305 1 95.25 37 LEU B C 1
ATOM 1054 O O . LEU B 1 37 ? 4.805 -1.006 -10.906 1 95.25 37 LEU B O 1
ATOM 1058 N N . GLY B 1 38 ? 5.547 0.975 -11.648 1 93.56 38 GLY B N 1
ATOM 1059 C CA . GLY B 1 38 ? 4.203 1.523 -11.688 1 93.56 38 GLY B CA 1
ATOM 1060 C C . GLY B 1 38 ? 3.289 0.801 -12.656 1 93.56 38 GLY B C 1
ATOM 1061 O O . GLY B 1 38 ? 2.143 0.49 -12.328 1 93.56 38 GLY B O 1
ATOM 1062 N N . GLU B 1 39 ? 3.781 0.519 -13.852 1 95.62 39 GLU B N 1
ATOM 1063 C CA . GLU B 1 39 ? 3.014 -0.197 -14.867 1 95.62 39 GLU B CA 1
ATOM 1064 C C . GLU B 1 39 ? 2.807 -1.657 -14.477 1 95.62 39 GLU B C 1
ATOM 1066 O O . GLU B 1 39 ? 1.767 -2.246 -14.781 1 95.62 39 GLU B O 1
ATOM 1071 N N . VAL B 1 40 ? 3.807 -2.189 -13.789 1 97.5 40 VAL B N 1
ATOM 1072 C CA . VAL B 1 40 ? 3.66 -3.543 -13.266 1 97.5 40 VAL B CA 1
ATOM 1073 C C . VAL B 1 40 ? 2.453 -3.609 -12.328 1 97.5 40 VAL B C 1
ATOM 1075 O O . VAL B 1 40 ? 1.564 -4.445 -12.516 1 97.5 40 VAL B O 1
ATOM 1078 N N . CYS B 1 41 ? 2.381 -2.664 -11.445 1 97.25 41 CYS B N 1
ATOM 1079 C CA . CYS B 1 41 ? 1.28 -2.625 -10.484 1 97.25 41 CYS B CA 1
ATOM 1080 C C . CYS B 1 41 ? -0.049 -2.389 -11.195 1 97.25 41 CYS B C 1
ATOM 1082 O O . CYS B 1 41 ? -1.063 -2.986 -10.828 1 97.25 41 CYS B O 1
ATOM 1084 N N . ASN B 1 42 ? 0.004 -1.506 -12.164 1 95.06 42 ASN B N 1
ATOM 1085 C CA . ASN B 1 42 ? -1.211 -1.217 -12.914 1 95.06 42 ASN B CA 1
ATOM 1086 C C . ASN B 1 42 ? -1.77 -2.471 -13.586 1 95.06 42 ASN B C 1
ATOM 1088 O O . ASN B 1 42 ? -2.971 -2.736 -13.508 1 95.06 42 ASN B O 1
ATOM 1092 N N . GLN B 1 43 ? -0.969 -3.225 -14.203 1 97.12 43 GLN B N 1
ATOM 1093 C CA . GLN B 1 43 ? -1.402 -4.453 -14.859 1 97.12 43 GLN B CA 1
ATOM 1094 C C . GLN B 1 43 ? -1.943 -5.457 -13.844 1 97.12 43 GLN B C 1
ATOM 1096 O O . GLN B 1 43 ? -2.992 -6.066 -14.062 1 97.12 43 GLN B O 1
ATOM 1101 N N . ILE B 1 44 ? -1.22 -5.645 -12.727 1 97.5 44 ILE B N 1
ATOM 1102 C CA . ILE B 1 44 ? -1.635 -6.582 -11.695 1 97.5 44 ILE B CA 1
ATOM 1103 C C . ILE B 1 44 ? -3.023 -6.207 -11.188 1 97.5 44 ILE B C 1
ATOM 1105 O O . ILE B 1 44 ? -3.926 -7.047 -11.141 1 97.5 44 ILE B O 1
ATOM 1109 N N . ALA B 1 45 ? -3.166 -4.98 -10.836 1 94.94 45 ALA B N 1
ATOM 1110 C CA . ALA B 1 45 ? -4.434 -4.504 -10.281 1 94.94 45 ALA B CA 1
ATOM 1111 C C . ALA B 1 45 ? -5.574 -4.707 -11.281 1 94.94 45 ALA B C 1
ATOM 1113 O O . ALA B 1 45 ? -6.641 -5.207 -10.914 1 94.94 45 ALA B O 1
ATOM 1114 N N . ASN B 1 46 ? -5.344 -4.348 -12.469 1 95.25 46 ASN B N 1
ATOM 1115 C CA . ASN B 1 46 ? -6.371 -4.465 -13.5 1 95.25 46 ASN B CA 1
ATOM 1116 C C . ASN B 1 46 ? -6.785 -5.914 -13.719 1 95.25 46 ASN B C 1
ATOM 1118 O O . ASN B 1 46 ? -7.977 -6.219 -13.82 1 95.25 46 ASN B O 1
ATOM 1122 N N . VAL B 1 47 ? -5.852 -6.781 -13.805 1 96.94 47 VAL B N 1
ATOM 1123 C CA . VAL B 1 47 ? -6.137 -8.195 -14.039 1 96.94 47 VAL B CA 1
ATOM 1124 C C . VAL B 1 47 ? -6.922 -8.766 -12.867 1 96.94 47 VAL B C 1
ATOM 1126 O O . VAL B 1 47 ? -7.883 -9.516 -13.055 1 96.94 47 VAL B O 1
ATOM 1129 N N . LEU B 1 48 ? -6.574 -8.414 -11.711 1 96 48 LEU B N 1
ATOM 1130 C CA . LEU B 1 48 ? -7.258 -8.922 -10.531 1 96 48 LEU B CA 1
ATOM 1131 C C . LEU B 1 48 ? -8.672 -8.359 -10.43 1 96 48 LEU B C 1
ATOM 1133 O O . LEU B 1 48 ? -9.602 -9.062 -10.039 1 96 48 LEU B O 1
ATOM 1137 N N . CYS B 1 49 ? -8.789 -7.109 -10.727 1 93.5 49 CYS B N 1
ATOM 1138 C CA . CYS B 1 49 ? -10.125 -6.527 -10.766 1 93.5 49 CYS B CA 1
ATOM 1139 C C . CYS B 1 49 ? -11.023 -7.281 -11.734 1 93.5 49 CYS B C 1
ATOM 1141 O O . CYS B 1 49 ? -12.188 -7.551 -11.43 1 93.5 49 CYS B O 1
ATOM 1143 N N . GLN B 1 50 ? -10.5 -7.629 -12.852 1 95.88 50 GLN B N 1
ATOM 1144 C CA . GLN B 1 50 ? -11.258 -8.328 -13.883 1 95.88 50 GLN B CA 1
ATOM 1145 C C . GLN B 1 50 ? -11.57 -9.758 -13.461 1 95.88 50 GLN B C 1
ATOM 1147 O O . GLN B 1 50 ? -12.688 -10.242 -13.664 1 95.88 50 GLN B O 1
ATOM 1152 N N . LYS B 1 51 ? -10.688 -10.352 -12.875 1 95.56 51 LYS B N 1
ATOM 1153 C CA . LYS B 1 51 ? -10.805 -11.781 -12.586 1 95.56 51 LYS B CA 1
ATOM 1154 C C . LYS B 1 51 ? -11.633 -12.023 -11.336 1 95.56 51 LYS B C 1
ATOM 1156 O O . LYS B 1 51 ? -12.43 -12.969 -11.289 1 95.56 51 LYS B O 1
ATOM 1161 N N . TYR B 1 52 ? -11.422 -11.188 -10.328 1 92.19 52 TYR B N 1
ATOM 1162 C CA . TYR B 1 52 ? -12.031 -11.492 -9.031 1 92.19 52 TYR B CA 1
ATOM 1163 C C . TYR B 1 52 ? -13.078 -10.445 -8.664 1 92.19 52 TYR B C 1
ATOM 1165 O O . TYR B 1 52 ? -13.781 -10.594 -7.664 1 92.19 52 TYR B O 1
ATOM 1173 N N . GLY B 1 53 ? -13.188 -9.438 -9.422 1 89.5 53 GLY B N 1
ATOM 1174 C CA . GLY B 1 53 ? -14.109 -8.359 -9.086 1 89.5 53 GLY B CA 1
ATOM 1175 C C . GLY B 1 53 ? -13.625 -7.496 -7.938 1 89.5 53 GLY B C 1
ATOM 1176 O O . GLY B 1 53 ? -12.695 -7.867 -7.227 1 89.5 53 GLY B O 1
ATOM 1177 N N . GLY B 1 54 ? -14.273 -6.301 -7.77 1 87.5 54 GLY B N 1
ATOM 1178 C CA . GLY B 1 54 ? -13.867 -5.379 -6.723 1 87.5 54 GLY B CA 1
ATOM 1179 C C . GLY B 1 54 ? -12.633 -4.578 -7.074 1 87.5 54 GLY B C 1
ATOM 1180 O O . GLY B 1 54 ? -12.133 -4.66 -8.195 1 87.5 54 GLY B O 1
ATOM 1181 N N . TRP B 1 55 ? -12.164 -3.842 -6.129 1 85.31 55 TRP B N 1
ATOM 1182 C CA . TRP B 1 55 ? -11.008 -2.979 -6.363 1 85.31 55 TRP B CA 1
ATOM 1183 C C . TRP B 1 55 ? -9.758 -3.547 -5.695 1 85.31 55 TRP B C 1
ATOM 1185 O O . TRP B 1 55 ? -9.742 -3.758 -4.48 1 85.31 55 TRP B O 1
ATOM 1195 N N . TRP B 1 56 ? -8.906 -3.76 -6.5 1 90.44 56 TRP B N 1
ATOM 1196 C CA . TRP B 1 56 ? -7.633 -4.285 -6.012 1 90.44 56 TRP B CA 1
ATOM 1197 C C . TRP B 1 56 ? -6.547 -3.215 -6.062 1 90.44 56 TRP B C 1
ATOM 1199 O O . TRP B 1 56 ? -6.5 -2.412 -6.996 1 90.44 56 TRP B O 1
ATOM 1209 N N . CYS B 1 57 ? -5.68 -3.223 -5.082 1 91.31 57 CYS B N 1
ATOM 1210 C CA . CYS B 1 57 ? -4.527 -2.332 -5.016 1 91.31 57 CYS B CA 1
ATOM 1211 C C . CYS B 1 57 ? -3.225 -3.123 -5.039 1 91.31 57 CYS B C 1
ATOM 1213 O O . CYS B 1 57 ? -3.18 -4.27 -4.586 1 91.31 57 CYS B O 1
ATOM 1215 N N . CYS B 1 58 ? -2.217 -2.518 -5.508 1 94.94 58 CYS B N 1
ATOM 1216 C CA . CYS B 1 58 ? -0.9 -3.141 -5.582 1 94.94 58 CYS B CA 1
ATOM 1217 C C . CYS B 1 58 ? 0.196 -2.141 -5.234 1 94.94 58 CYS B C 1
ATOM 1219 O O . CYS B 1 58 ? 0.156 -0.99 -5.676 1 94.94 58 CYS B O 1
ATOM 1221 N N . PHE B 1 59 ? 1.132 -2.598 -4.422 1 95.81 59 PHE B N 1
ATOM 1222 C CA . PHE B 1 59 ? 2.365 -1.889 -4.109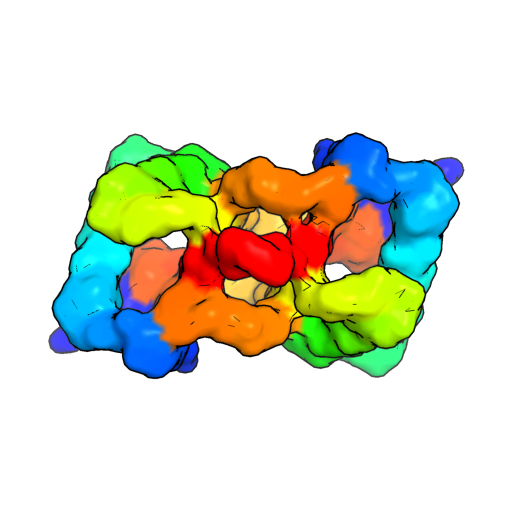 1 95.81 59 PHE B CA 1
ATOM 1223 C C . PHE B 1 59 ? 3.58 -2.775 -4.363 1 95.81 59 PHE B C 1
ATOM 1225 O O . PHE B 1 59 ? 3.549 -3.975 -4.074 1 95.81 59 PHE B O 1
ATOM 1232 N N . VAL B 1 60 ? 4.707 -2.133 -4.859 1 97.12 60 VAL B N 1
ATOM 1233 C CA . VAL B 1 60 ? 5.879 -2.955 -5.137 1 97.12 60 VAL B CA 1
ATOM 1234 C C . VAL B 1 60 ? 7.148 -2.143 -4.887 1 97.12 60 VAL B C 1
ATOM 1236 O O . VAL B 1 60 ? 7.184 -0.938 -5.145 1 97.12 60 VAL B O 1
ATOM 1239 N N . THR B 1 61 ? 8.188 -2.75 -4.406 1 96.12 61 THR B N 1
ATOM 1240 C CA . THR B 1 61 ? 9.547 -2.238 -4.285 1 96.12 61 THR B CA 1
ATOM 1241 C C . THR B 1 61 ? 10.57 -3.357 -4.48 1 96.12 61 THR B C 1
ATOM 1243 O O . THR B 1 61 ? 10.203 -4.531 -4.547 1 96.12 61 THR B O 1
ATOM 1246 N N . ASP B 1 62 ? 11.797 -2.922 -4.633 1 95.5 62 ASP B N 1
ATOM 1247 C CA . ASP B 1 62 ? 12.859 -3.928 -4.625 1 95.5 62 ASP B CA 1
ATOM 1248 C C . ASP B 1 62 ? 12.914 -4.652 -3.281 1 95.5 62 ASP B C 1
ATOM 1250 O O . ASP B 1 62 ? 12.656 -4.055 -2.236 1 95.5 62 ASP B O 1
ATOM 1254 N N . LYS B 1 63 ? 13.289 -5.918 -3.322 1 93.31 63 LYS B N 1
ATOM 1255 C CA . LYS B 1 63 ? 13.289 -6.754 -2.127 1 93.31 63 LYS B CA 1
ATOM 1256 C C . LYS B 1 63 ? 14.211 -6.18 -1.053 1 93.31 63 LYS B C 1
ATOM 1258 O O . LYS B 1 63 ? 13.953 -6.336 0.142 1 93.31 63 LYS B O 1
ATOM 1263 N N . ASP B 1 64 ? 15.281 -5.496 -1.41 1 93.25 64 ASP B N 1
ATOM 1264 C CA . ASP B 1 64 ? 16.281 -5.039 -0.451 1 93.25 64 ASP B CA 1
ATOM 1265 C C . ASP B 1 64 ? 16 -3.605 -0.006 1 93.25 64 ASP B C 1
ATOM 1267 O O . ASP B 1 64 ? 16.703 -3.062 0.844 1 93.25 64 ASP B O 1
ATOM 1271 N N . ALA B 1 65 ? 15.008 -3.049 -0.551 1 93.5 65 ALA B N 1
ATOM 1272 C CA . ALA B 1 65 ? 14.648 -1.696 -0.134 1 93.5 65 ALA B CA 1
ATOM 1273 C C . ALA B 1 65 ? 14.117 -1.688 1.296 1 93.5 65 ALA B C 1
ATOM 1275 O O . ALA B 1 65 ? 13.469 -2.643 1.729 1 93.5 65 ALA B O 1
ATOM 1276 N N . ASN B 1 66 ? 14.5 -0.631 2.049 1 93.12 66 ASN B N 1
ATOM 1277 C CA . ASN B 1 66 ? 13.828 -0.421 3.326 1 93.12 66 ASN B CA 1
ATOM 1278 C C . ASN B 1 66 ? 12.336 -0.153 3.139 1 93.12 66 ASN B C 1
ATOM 1280 O O . ASN B 1 66 ? 11.953 0.692 2.33 1 93.12 66 ASN B O 1
ATOM 1284 N N . TYR B 1 67 ? 11.57 -0.98 3.836 1 93.38 67 TYR B N 1
ATOM 1285 C CA . TYR B 1 67 ? 10.133 -0.951 3.586 1 93.38 67 TYR B CA 1
ATOM 1286 C C . TYR B 1 67 ? 9.352 -1.138 4.879 1 93.38 67 TYR B C 1
ATOM 1288 O O . TYR B 1 67 ? 9.82 -1.801 5.809 1 93.38 67 TYR B O 1
ATOM 1296 N N . GLY B 1 68 ? 8.211 -0.446 4.926 1 94.44 68 GLY B N 1
ATOM 1297 C CA . GLY B 1 68 ? 7.227 -0.656 5.973 1 94.44 68 GLY B CA 1
ATOM 1298 C C . GLY B 1 68 ? 5.793 -0.54 5.48 1 94.44 68 GLY B C 1
ATOM 1299 O O . GLY B 1 68 ? 5.52 0.19 4.527 1 94.44 68 GLY B O 1
ATOM 1300 N N . SER B 1 69 ? 4.961 -1.335 6.145 1 93.06 69 SER B N 1
ATOM 1301 C CA . SER B 1 69 ? 3.545 -1.219 5.82 1 93.06 69 SER B CA 1
ATOM 1302 C C . SER B 1 69 ? 2.672 -1.557 7.027 1 93.06 69 SER B C 1
ATOM 1304 O O . SER B 1 69 ? 3.104 -2.273 7.93 1 93.06 69 SER B O 1
ATOM 1306 N N . ARG B 1 70 ? 1.564 -0.936 6.988 1 90.88 70 ARG B N 1
ATOM 1307 C CA . ARG B 1 70 ? 0.492 -1.311 7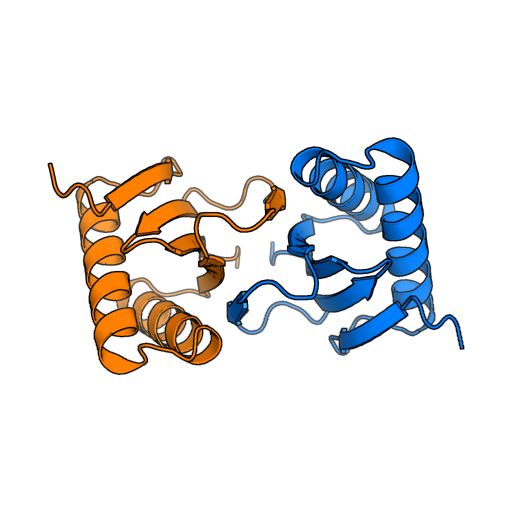.906 1 90.88 70 ARG B CA 1
ATOM 1308 C C . ARG B 1 70 ? -0.861 -1.291 7.203 1 90.88 70 ARG B C 1
ATOM 1310 O O . ARG B 1 70 ? -1.345 -0.229 6.805 1 90.88 70 ARG B O 1
ATOM 1317 N N . LEU B 1 71 ? -1.407 -2.447 6.957 1 82.38 71 LEU B N 1
ATOM 1318 C CA . LEU B 1 71 ? -2.73 -2.607 6.363 1 82.38 71 LEU B CA 1
ATOM 1319 C C . LEU B 1 71 ? -3.723 -3.152 7.383 1 82.38 71 LEU B C 1
ATOM 1321 O O . LEU B 1 71 ? -3.514 -4.23 7.945 1 82.38 71 LEU B O 1
ATOM 1325 N N . PHE B 1 72 ? -4.641 -2.346 7.902 1 69.31 72 PHE B N 1
ATOM 1326 C CA . PHE B 1 72 ? -5.625 -2.816 8.875 1 69.31 72 PHE B CA 1
ATOM 1327 C C . PHE B 1 72 ? -6.719 -3.623 8.18 1 69.31 72 PHE B C 1
ATOM 1329 O O . PHE B 1 72 ? -7.266 -3.193 7.164 1 69.31 72 PHE B O 1
ATOM 1336 N N . HIS B 1 73 ? -6.965 -4.789 8.758 1 58.62 73 HIS B N 1
ATOM 1337 C CA . HIS B 1 73 ? -7.902 -5.898 8.609 1 58.62 73 HIS B CA 1
ATOM 1338 C C . HIS B 1 73 ? -8.703 -5.777 7.32 1 58.62 73 HIS B C 1
ATOM 1340 O O . HIS B 1 73 ? -9.828 -5.262 7.328 1 58.62 73 HIS B O 1
ATOM 1346 N N . PHE B 1 74 ? -7.941 -5.344 6.422 1 57.38 74 PHE B N 1
ATOM 1347 C CA . PHE B 1 74 ? -8.742 -5.543 5.219 1 57.38 74 PHE B CA 1
ATOM 1348 C C . PHE B 1 74 ? -9.312 -6.953 5.176 1 57.38 74 PHE B C 1
ATOM 1350 O O . PHE B 1 74 ? -8.922 -7.812 5.973 1 57.38 74 PHE B O 1
ATOM 1357 N N . ASP B 1 75 ? -10.148 -7.055 4.199 1 60.22 75 ASP B N 1
ATOM 1358 C CA . ASP B 1 75 ? -10.828 -8.336 4.027 1 60.22 75 ASP B CA 1
ATOM 1359 C C . ASP B 1 75 ? -9.82 -9.469 3.855 1 60.22 75 ASP B C 1
ATOM 1361 O O . ASP B 1 75 ? -8.617 -9.234 3.779 1 60.22 75 ASP B O 1
ATOM 1365 N N . HIS B 1 76 ? -10.102 -10.469 3.893 1 78.94 76 HIS B N 1
ATOM 1366 C CA . HIS B 1 76 ? -9.516 -11.797 3.805 1 78.94 76 HIS B CA 1
ATOM 1367 C C . HIS B 1 76 ? -8.672 -11.953 2.543 1 78.94 76 HIS B C 1
ATOM 1369 O O . HIS B 1 76 ? -7.898 -12.898 2.42 1 78.94 76 HIS B O 1
ATOM 1375 N N . MET B 1 77 ? -8.703 -10.781 1.721 1 89.56 77 MET B N 1
ATOM 1376 C CA . MET B 1 77 ? -8 -10.938 0.448 1 89.56 77 MET B CA 1
ATOM 1377 C C . MET B 1 77 ? -6.746 -10.07 0.409 1 89.56 77 MET B C 1
ATOM 1379 O O . MET B 1 77 ? -6.777 -8.953 -0.096 1 89.56 77 MET B O 1
ATOM 1383 N N . TYR B 1 78 ? -5.676 -10.539 0.974 1 92.12 78 TYR B N 1
ATOM 1384 C CA . TYR B 1 78 ? -4.402 -9.836 1.092 1 92.12 78 TYR B CA 1
ATOM 1385 C C . TYR B 1 78 ? -3.232 -10.781 0.849 1 92.12 78 TYR B C 1
ATOM 1387 O O . TYR B 1 78 ? -3.25 -11.93 1.296 1 92.12 78 TYR B O 1
ATOM 1395 N N . LEU B 1 79 ? -2.215 -10.297 0.104 1 95.44 79 LEU B N 1
ATOM 1396 C CA . LEU B 1 79 ? -1.001 -11.07 -0.122 1 95.44 79 LEU B CA 1
ATOM 1397 C C . LEU B 1 79 ? 0.231 -10.172 -0.097 1 95.44 79 LEU B C 1
ATOM 1399 O O . LEU B 1 79 ? 0.293 -9.18 -0.823 1 95.44 79 LEU B O 1
ATOM 1403 N N . ASP B 1 80 ? 1.132 -10.414 0.812 1 94.94 80 ASP B N 1
ATOM 1404 C CA . ASP B 1 80 ? 2.482 -9.867 0.797 1 94.94 80 ASP B CA 1
ATOM 1405 C C . ASP B 1 80 ? 3.506 -10.93 0.4 1 94.94 80 ASP B C 1
ATOM 1407 O O . ASP B 1 80 ? 3.615 -11.969 1.055 1 94.94 80 ASP B O 1
ATOM 1411 N N . ALA B 1 81 ? 4.234 -10.75 -0.683 1 97.81 81 ALA B N 1
ATOM 1412 C CA . ALA B 1 81 ? 5.137 -11.773 -1.201 1 97.81 81 ALA B CA 1
ATOM 1413 C C . ALA B 1 81 ? 6.336 -11.148 -1.903 1 97.81 81 ALA B C 1
ATOM 1415 O O . ALA B 1 81 ? 6.246 -10.031 -2.422 1 97.81 81 ALA B O 1
ATOM 1416 N N . THR B 1 82 ? 7.422 -11.828 -1.866 1 97.81 82 THR B N 1
ATOM 1417 C CA . THR B 1 82 ? 8.578 -11.492 -2.686 1 97.81 82 THR B CA 1
ATOM 1418 C C . THR B 1 82 ? 8.625 -12.359 -3.938 1 97.81 82 THR B C 1
ATOM 1420 O O . THR B 1 82 ? 8.711 -13.586 -3.844 1 97.81 82 THR B O 1
ATOM 1423 N N . ILE B 1 83 ? 8.492 -11.727 -5.047 1 97.62 83 ILE B N 1
ATOM 1424 C CA . ILE B 1 83 ? 8.461 -12.414 -6.332 1 97.62 83 ILE B CA 1
ATOM 1425 C C . ILE B 1 83 ? 9.484 -11.789 -7.277 1 97.62 83 ILE B C 1
ATOM 1427 O O . ILE B 1 83 ? 9.453 -10.586 -7.523 1 97.62 83 ILE B O 1
ATOM 1431 N N . GLU B 1 84 ? 10.414 -12.555 -7.844 1 96.31 84 GLU B N 1
ATOM 1432 C CA . GLU B 1 84 ? 11.422 -12.094 -8.789 1 96.31 84 GLU B CA 1
ATOM 1433 C C . GLU B 1 84 ? 12.188 -10.898 -8.242 1 96.31 84 GLU B C 1
ATOM 1435 O O . GLU B 1 84 ? 12.312 -9.867 -8.914 1 96.31 84 GLU B O 1
ATOM 1440 N N . GLN B 1 85 ? 12.578 -10.984 -7 1 95.38 85 GLN B N 1
ATOM 1441 C CA . GLN B 1 85 ? 13.445 -10.023 -6.324 1 95.38 85 GLN B CA 1
ATOM 1442 C C . GLN B 1 85 ? 12.727 -8.695 -6.094 1 95.38 85 GLN B C 1
ATOM 1444 O O . GLN B 1 85 ? 13.359 -7.645 -6.031 1 95.38 85 GLN B O 1
ATOM 1449 N N . LYS B 1 86 ? 11.445 -8.758 -6.008 1 96.81 86 LYS B N 1
ATOM 1450 C CA . LYS B 1 86 ? 10.602 -7.605 -5.691 1 96.81 86 LYS B CA 1
ATOM 1451 C C . LYS B 1 86 ? 9.562 -7.957 -4.633 1 96.81 86 LYS B C 1
ATOM 1453 O O . LYS B 1 86 ? 9.031 -9.07 -4.621 1 96.81 86 LYS B O 1
ATOM 1458 N N . ARG B 1 87 ? 9.32 -7.035 -3.76 1 96.62 87 ARG B N 1
ATOM 1459 C CA . ARG B 1 87 ? 8.281 -7.215 -2.752 1 96.62 87 ARG B CA 1
ATOM 1460 C C . ARG B 1 87 ? 6.969 -6.586 -3.199 1 96.62 87 ARG B C 1
ATOM 1462 O O . ARG B 1 87 ? 6.93 -5.406 -3.553 1 96.62 87 ARG B O 1
ATOM 1469 N N . PHE B 1 88 ? 5.926 -7.406 -3.174 1 97.25 88 PHE B N 1
ATOM 1470 C CA . PHE B 1 88 ? 4.586 -6.965 -3.541 1 97.25 88 PHE B CA 1
ATOM 1471 C C . PHE B 1 88 ? 3.648 -7.02 -2.342 1 97.25 88 PHE B C 1
ATOM 1473 O O . PHE B 1 88 ? 3.689 -7.969 -1.558 1 97.25 88 PHE B O 1
ATOM 1480 N N . THR B 1 89 ? 2.896 -5.988 -2.17 1 94.94 89 THR B N 1
ATOM 1481 C CA . THR B 1 89 ? 1.706 -6.02 -1.329 1 94.94 89 THR B CA 1
ATOM 1482 C C . THR B 1 89 ? 0.448 -5.805 -2.166 1 94.94 89 THR B C 1
ATOM 1484 O O . THR B 1 89 ? 0.274 -4.746 -2.775 1 94.94 89 THR B O 1
ATOM 1487 N N . ILE B 1 90 ? -0.365 -6.809 -2.166 1 94.81 90 ILE B N 1
ATOM 1488 C CA . ILE B 1 90 ? -1.562 -6.816 -2.998 1 94.81 90 ILE B CA 1
ATOM 1489 C C . ILE B 1 90 ? -2.789 -7.098 -2.135 1 94.81 90 ILE B C 1
ATOM 1491 O O . ILE B 1 90 ? -2.771 -8 -1.295 1 94.81 90 ILE B O 1
ATOM 1495 N N . PHE B 1 91 ? -3.836 -6.258 -2.375 1 91.69 91 PHE B N 1
ATOM 1496 C CA . PHE B 1 91 ? -5.012 -6.512 -1.548 1 91.69 91 PHE B CA 1
ATOM 1497 C C . PHE B 1 91 ? -6.27 -5.961 -2.209 1 91.69 91 PHE B C 1
ATOM 1499 O O . PHE B 1 91 ? -6.191 -5.07 -3.059 1 91.69 91 PHE B O 1
ATOM 1506 N N . LYS B 1 92 ? -7.344 -6.648 -1.854 1 87.62 92 LYS B N 1
ATOM 1507 C CA . LYS B 1 92 ? -8.656 -6.176 -2.287 1 87.62 92 LYS B CA 1
ATOM 1508 C C . LYS B 1 92 ? -9.219 -5.156 -1.303 1 87.62 92 LYS B C 1
ATOM 1510 O O . LYS B 1 92 ? -9.344 -5.438 -0.11 1 87.62 92 LYS B O 1
ATOM 1515 N N . SER B 1 93 ? -9.461 -3.957 -1.854 1 76.5 93 SER B N 1
ATOM 1516 C CA . SER B 1 93 ? -9.984 -2.893 -1.004 1 76.5 93 SER B CA 1
ATOM 1517 C C . SER B 1 93 ? -11.453 -3.121 -0.673 1 76.5 93 SER B C 1
ATOM 1519 O O . SER B 1 93 ? -12.172 -3.766 -1.438 1 76.5 93 SER B O 1
ATOM 1521 N N . ALA B 1 94 ? -11.914 -2.861 0.562 1 61.84 94 ALA B N 1
ATOM 1522 C CA . ALA B 1 94 ? -13.273 -3.127 1.021 1 61.84 94 ALA B CA 1
ATOM 1523 C C . ALA B 1 94 ? -14.273 -2.217 0.318 1 61.84 94 ALA B C 1
ATOM 1525 O O . ALA B 1 94 ? -13.93 -1.118 -0.121 1 61.84 94 ALA B O 1
ATOM 1526 N N . LYS B 1 95 ? -15.422 -2.785 -0.282 1 50.5 95 LYS B N 1
ATOM 1527 C CA . LYS B 1 95 ? -16.609 -2.113 -0.786 1 50.5 95 LYS B CA 1
ATOM 1528 C C . LYS B 1 95 ? -17.234 -1.225 0.287 1 50.5 95 LYS B C 1
ATOM 1530 O O . LYS B 1 95 ? -17.203 -1.561 1.473 1 50.5 95 LYS B O 1
#

Nearest PDB structures (foldseek):
  5fwz-assembly1_A-2  TM=8.632E-01  e=1.801E-07  Fasciola hepatica
  3rjs-assembly1_A-2  TM=8.944E-01  e=6.362E-07  Toxoplasma gondii
  5fx0-assembly1_A-2  TM=8.627E-01  e=9.689E-07  Fasciola hepatica
  7cnu-assembly2_B  TM=9.162E-01  e=2.773E-06  Homo sapiens
  5wof-assembly2_B  TM=8.026E-01  e=3.191E-06  Plasmodium falciparum 3D7